Protein AF-A0A2C9UJS4-F1 (afdb_monomer)

Solvent-accessible surface area (backbone atoms only — not comparable to full-atom values): 13044 Å² total; per-residue (Å²): 135,84,90,73,85,79,86,68,94,76,75,78,83,76,88,41,79,37,70,78,72,48,53,74,51,82,62,87,84,81,95,75,93,80,65,87,62,61,69,47,30,81,68,76,80,68,79,57,72,75,83,87,62,72,37,44,24,44,75,46,67,50,53,64,35,46,40,66,68,45,71,42,35,30,39,25,34,10,30,32,45,38,31,41,35,39,39,38,32,53,26,37,40,29,19,33,33,33,19,36,22,30,40,22,20,33,43,35,34,49,24,40,38,36,33,41,56,73,41,58,98,54,74,36,19,49,27,22,30,40,30,67,50,87,92,55,91,46,28,44,23,37,30,50,22,38,39,40,56,69,22,68,54,26,22,65,25,35,58,66,28,56,32,16,34,40,34,41,30,50,22,42,22,34,68,25,36,20,55,40,36,52,49,54,74,93,34,76,80,33,50,84,44,43,44,41,37,39,29,79,44,36,59,76,28,42,54,67,88,51,39,41,88,61,53,38,81,46,51,72,79,74,41,53,61,58,71,45,57,71,59,62,49,31,87,82,70,62,70,79,80,80,91,126

Structure (mmCIF, N/CA/C/O backbone):
data_AF-A0A2C9UJS4-F1
#
_entry.id   AF-A0A2C9UJS4-F1
#
loop_
_atom_site.group_PDB
_atom_site.id
_atom_site.type_symbol
_atom_site.label_atom_id
_atom_site.label_alt_id
_atom_site.label_comp_id
_atom_site.label_asym_id
_atom_site.label_entity_id
_atom_site.label_seq_id
_atom_site.pdbx_PDB_ins_code
_atom_site.Cartn_x
_atom_site.Cartn_y
_atom_site.Cartn_z
_atom_site.occupancy
_atom_site.B_iso_or_equiv
_atom_site.auth_seq_id
_atom_site.auth_comp_id
_atom_site.auth_asym_id
_atom_site.auth_atom_id
_atom_site.pdbx_PDB_model_num
ATOM 1 N N . MET A 1 1 ? 22.324 14.681 3.669 1.00 28.36 1 MET A N 1
ATOM 2 C 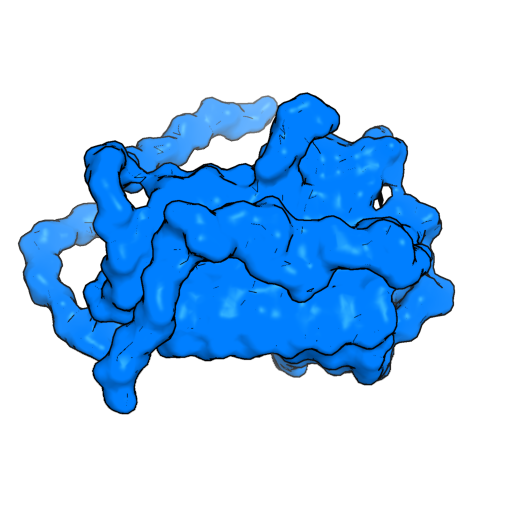CA . MET A 1 1 ? 22.317 14.723 2.194 1.00 28.36 1 MET A CA 1
ATOM 3 C C . MET A 1 1 ? 20.952 15.245 1.771 1.00 28.36 1 MET A C 1
ATOM 5 O O . MET A 1 1 ? 19.959 14.610 2.090 1.00 28.36 1 MET A O 1
ATOM 9 N N . ASP A 1 2 ? 20.948 16.476 1.259 1.00 28.66 2 ASP A N 1
ATOM 10 C CA . ASP A 1 2 ? 19.867 17.348 0.767 1.00 28.66 2 ASP A CA 1
ATOM 11 C C . ASP A 1 2 ? 18.389 16.967 0.964 1.00 28.66 2 ASP A C 1
ATOM 13 O O . ASP A 1 2 ? 17.790 16.225 0.191 1.00 28.66 2 ASP A O 1
ATOM 17 N N . LYS A 1 3 ? 17.766 17.658 1.930 1.00 31.73 3 LYS A N 1
ATOM 18 C CA . LYS A 1 3 ? 16.343 18.011 1.910 1.00 31.73 3 LYS A CA 1
ATOM 19 C C . LYS A 1 3 ? 16.162 19.157 0.906 1.00 31.73 3 LYS A C 1
ATOM 21 O O . LYS A 1 3 ? 16.484 20.295 1.238 1.00 31.73 3 LYS A O 1
ATOM 26 N N . LYS A 1 4 ? 15.658 18.890 -0.300 1.00 30.86 4 LYS A N 1
ATOM 27 C CA . LYS A 1 4 ? 15.158 19.952 -1.189 1.00 30.86 4 LYS A CA 1
ATOM 28 C C . LYS A 1 4 ? 13.637 19.911 -1.235 1.00 30.86 4 LYS A C 1
ATOM 30 O O . LYS A 1 4 ? 13.037 18.867 -1.459 1.00 30.86 4 LYS A O 1
ATOM 35 N N . GLN A 1 5 ? 13.069 21.075 -0.936 1.00 27.92 5 GLN A N 1
ATOM 36 C CA . GLN A 1 5 ? 11.653 21.407 -0.956 1.00 27.92 5 GLN A CA 1
ATOM 37 C C . GLN A 1 5 ? 10.997 20.944 -2.260 1.00 27.92 5 GLN A C 1
ATOM 39 O O . GLN A 1 5 ? 11.342 21.423 -3.339 1.00 27.92 5 GLN A O 1
ATOM 44 N N . LEU A 1 6 ? 10.042 20.025 -2.142 1.00 29.11 6 LEU A N 1
ATOM 45 C CA . LEU A 1 6 ? 9.055 19.767 -3.179 1.00 29.11 6 LEU A CA 1
ATOM 46 C C . LEU A 1 6 ? 8.055 20.927 -3.132 1.00 29.11 6 LEU A C 1
ATOM 48 O O . LEU A 1 6 ? 7.271 21.040 -2.191 1.00 29.11 6 LEU A O 1
ATOM 52 N N . ASN A 1 7 ? 8.132 21.826 -4.112 1.00 23.34 7 ASN A N 1
ATOM 53 C CA . ASN A 1 7 ? 7.130 22.870 -4.287 1.00 23.34 7 ASN A CA 1
ATOM 54 C C . ASN A 1 7 ? 5.864 22.226 -4.846 1.00 23.34 7 ASN A C 1
ATOM 56 O O . ASN A 1 7 ? 5.874 21.580 -5.890 1.00 23.34 7 ASN A O 1
ATOM 60 N N . PHE A 1 8 ? 4.778 22.386 -4.109 1.00 31.48 8 PHE A N 1
ATOM 61 C CA . PHE A 1 8 ? 3.534 21.680 -4.323 1.00 31.48 8 PHE A CA 1
ATOM 62 C C . PHE A 1 8 ? 2.411 22.687 -4.557 1.00 31.48 8 PHE A C 1
ATOM 64 O O . PHE A 1 8 ? 2.215 23.585 -3.739 1.00 31.48 8 PHE A O 1
ATOM 71 N N . ILE A 1 9 ? 1.620 22.500 -5.616 1.00 26.06 9 ILE A N 1
ATOM 72 C CA . ILE A 1 9 ? 0.308 23.149 -5.710 1.00 26.06 9 ILE A CA 1
ATOM 73 C C . ILE A 1 9 ? -0.549 22.566 -4.576 1.00 26.06 9 ILE A C 1
ATOM 75 O O . ILE A 1 9 ? -0.703 21.348 -4.449 1.00 26.06 9 ILE A O 1
ATOM 79 N N . SER A 1 10 ? -1.004 23.444 -3.683 1.00 30.20 10 SER A N 1
ATOM 80 C CA . SER A 1 10 ? -1.753 23.124 -2.468 1.00 30.20 10 SER A CA 1
ATOM 81 C C . SER A 1 10 ? -3.189 23.603 -2.634 1.00 30.20 10 SER A C 1
ATOM 83 O O . SER A 1 10 ? -3.426 24.807 -2.631 1.00 30.20 10 SER A O 1
ATOM 85 N N . PHE A 1 11 ? -4.153 22.685 -2.711 1.00 32.47 11 PHE A N 1
ATOM 86 C CA . PHE A 1 11 ? -5.566 23.038 -2.569 1.00 32.47 11 PHE A CA 1
ATOM 87 C C . PHE A 1 11 ? -5.915 23.107 -1.077 1.00 32.47 11 PHE A C 1
ATOM 89 O O . PHE A 1 11 ? -5.824 22.113 -0.356 1.00 32.47 11 PHE A O 1
ATOM 96 N N . SER A 1 12 ? -6.248 24.310 -0.601 1.00 33.81 12 SER A N 1
ATOM 97 C CA . SER A 1 12 ? -6.701 24.575 0.765 1.00 33.81 12 SER A CA 1
ATOM 98 C C . SER A 1 12 ? -8.213 24.771 0.780 1.00 33.81 12 SER A C 1
ATOM 100 O O . SER A 1 12 ? -8.717 25.675 0.124 1.00 33.81 12 SER A O 1
ATOM 102 N N . GLN A 1 13 ? -8.865 23.977 1.632 1.00 34.44 13 GLN A N 1
ATOM 103 C CA . GLN A 1 13 ? -10.246 24.089 2.109 1.00 34.44 13 GLN A CA 1
ATOM 104 C C . GLN A 1 13 ? -11.374 23.766 1.111 1.00 34.44 13 GLN A C 1
ATOM 106 O O . GLN A 1 13 ? -11.316 24.071 -0.071 1.00 34.44 13 GLN A O 1
ATOM 111 N N . TYR A 1 14 ? -12.426 23.180 1.695 1.00 27.59 14 TYR A N 1
ATOM 112 C CA . TYR A 1 14 ? -13.704 22.716 1.141 1.00 27.59 14 TYR A CA 1
ATOM 113 C C . TYR A 1 14 ? -13.737 21.284 0.599 1.00 27.59 14 TYR A C 1
ATOM 115 O O . TYR A 1 14 ? -12.815 20.808 -0.050 1.00 27.59 14 TYR A O 1
ATOM 123 N N . ILE A 1 15 ? -14.823 20.597 0.971 1.00 37.38 15 ILE A N 1
ATOM 124 C CA . ILE A 1 15 ? -15.193 19.218 0.636 1.00 37.38 15 ILE A CA 1
ATOM 125 C C . ILE A 1 15 ? -14.930 18.976 -0.849 1.00 37.38 15 ILE A C 1
ATOM 127 O O . ILE A 1 15 ? -15.670 19.462 -1.701 1.00 37.38 15 ILE A O 1
ATOM 131 N N . VAL A 1 16 ? -13.870 18.231 -1.156 1.00 34.50 16 VAL A N 1
ATOM 132 C CA . VAL A 1 16 ? -13.595 17.818 -2.526 1.00 34.50 16 VAL A CA 1
ATOM 133 C C . VAL A 1 16 ? -14.230 16.447 -2.708 1.00 34.50 16 VAL A C 1
ATOM 135 O O . VAL A 1 16 ? -13.671 15.426 -2.308 1.00 34.50 16 VAL A O 1
ATOM 138 N N . PHE A 1 17 ? -15.403 16.413 -3.344 1.00 34.25 17 PHE A N 1
ATOM 139 C CA . PHE A 1 17 ? -15.718 15.275 -4.199 1.00 34.25 17 PHE A CA 1
ATOM 140 C C . PHE A 1 17 ? -14.634 15.243 -5.270 1.00 34.25 17 PHE A C 1
ATOM 142 O O . PHE A 1 17 ? -14.755 15.905 -6.297 1.00 34.25 17 PHE A O 1
ATOM 149 N N . VAL A 1 18 ? -13.561 14.493 -5.044 1.00 39.03 18 VAL A N 1
ATOM 150 C CA . VAL A 1 18 ? -12.718 14.089 -6.159 1.00 39.03 18 VAL A CA 1
ATOM 151 C C . VAL A 1 18 ? -13.426 12.908 -6.828 1.00 39.03 18 VAL A C 1
ATOM 153 O O . VAL A 1 18 ? -12.975 11.770 -6.775 1.00 39.03 18 VAL A O 1
ATOM 156 N N . ILE A 1 19 ? -14.542 13.175 -7.517 1.00 39.31 19 ILE A N 1
ATOM 157 C CA . ILE A 1 19 ? -14.712 12.467 -8.786 1.00 39.31 19 ILE A CA 1
ATOM 158 C C . ILE A 1 19 ? -13.523 12.975 -9.596 1.00 39.31 19 ILE A C 1
ATOM 160 O O . ILE A 1 19 ? -13.511 14.148 -9.966 1.00 39.31 19 ILE A O 1
ATOM 164 N N . VAL A 1 20 ? -12.484 12.157 -9.790 1.00 35.16 20 VAL A N 1
ATOM 165 C CA . VAL A 1 20 ? -11.429 12.516 -10.742 1.00 35.16 20 VAL A CA 1
ATOM 166 C C . VAL A 1 20 ? -12.067 12.439 -12.131 1.00 35.16 20 VAL A C 1
ATOM 168 O O . VAL A 1 20 ? -11.977 11.433 -12.823 1.00 35.16 20 VAL A O 1
ATOM 171 N N . LEU A 1 21 ? -12.760 13.499 -12.531 1.00 31.62 21 LEU A N 1
ATOM 172 C CA . LEU A 1 21 ? -12.821 13.903 -13.922 1.00 31.62 21 LEU A CA 1
ATOM 173 C C . LEU A 1 21 ? -11.567 14.751 -14.129 1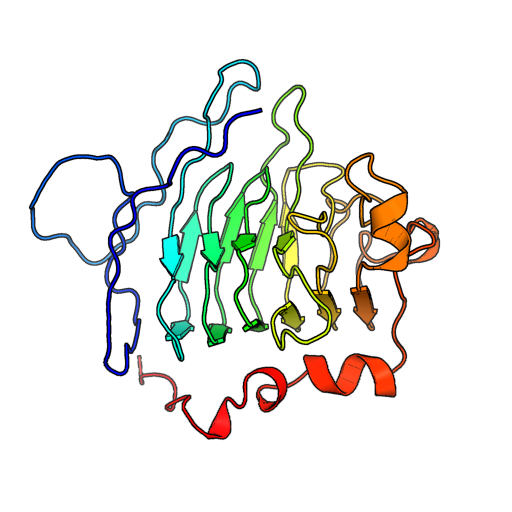.00 31.62 21 LEU A C 1
ATOM 175 O O . LEU A 1 21 ? -11.527 15.907 -13.723 1.00 31.62 21 LEU A O 1
ATOM 179 N N . ALA A 1 22 ? -10.556 14.112 -14.718 1.00 32.91 22 ALA A N 1
ATOM 180 C CA . ALA A 1 22 ? -9.245 14.651 -15.079 1.00 32.91 22 ALA A CA 1
ATOM 181 C C . ALA A 1 22 ? -8.258 14.911 -13.916 1.00 32.91 22 ALA A C 1
ATOM 183 O O . ALA A 1 22 ? -8.476 15.721 -13.022 1.00 32.91 22 ALA A O 1
ATOM 184 N N . ALA A 1 23 ? -7.105 14.246 -13.985 1.00 32.94 23 ALA A N 1
ATOM 185 C CA . ALA A 1 23 ? -5.863 14.660 -13.349 1.00 32.94 23 ALA A CA 1
ATOM 186 C C . ALA A 1 23 ? -4.775 14.546 -14.416 1.00 32.94 23 ALA A C 1
ATOM 188 O O . ALA A 1 23 ? -4.517 13.470 -14.947 1.00 32.94 23 ALA A O 1
ATOM 189 N N . THR A 1 24 ? -4.185 15.676 -14.772 1.00 31.59 24 THR A N 1
ATOM 190 C CA . THR A 1 24 ? -3.087 15.753 -15.733 1.00 31.59 24 THR A CA 1
ATOM 191 C C . THR A 1 24 ? -1.789 15.431 -15.018 1.00 31.59 24 THR A C 1
ATOM 193 O O . THR A 1 24 ? -1.578 15.865 -13.882 1.00 31.59 24 THR A O 1
ATOM 196 N N . ALA A 1 25 ? -0.902 14.701 -15.690 1.00 33.72 25 ALA A N 1
ATOM 197 C CA . ALA A 1 25 ? 0.482 14.569 -15.270 1.00 33.72 25 ALA A CA 1
ATOM 198 C C . ALA A 1 25 ? 1.074 15.968 -15.043 1.00 33.72 25 ALA A C 1
ATOM 200 O O . ALA A 1 25 ? 1.143 16.779 -15.965 1.00 33.72 25 ALA A O 1
ATOM 201 N N . ALA A 1 26 ? 1.503 16.258 -13.815 1.00 31.92 26 ALA A N 1
ATOM 202 C CA . ALA A 1 26 ? 2.262 17.466 -13.535 1.00 31.92 26 ALA A CA 1
ATOM 203 C C . ALA A 1 26 ? 3.666 17.306 -14.138 1.00 31.92 26 ALA A C 1
ATOM 205 O O . ALA A 1 26 ? 4.595 16.841 -13.478 1.00 31.92 26 ALA A O 1
ATOM 206 N N . ARG A 1 27 ? 3.829 17.681 -15.409 1.00 30.98 27 ARG A N 1
ATOM 207 C CA . ARG A 1 27 ? 5.066 18.331 -15.842 1.00 30.98 27 ARG A CA 1
ATOM 208 C C . ARG A 1 27 ? 4.879 19.821 -15.601 1.00 30.98 27 ARG A C 1
ATOM 210 O O . ARG A 1 27 ? 3.780 20.340 -15.769 1.00 30.98 27 ARG A O 1
ATOM 217 N N . SER A 1 28 ? 5.932 20.463 -15.110 1.00 31.48 28 SER A N 1
ATOM 218 C CA . SER A 1 28 ? 5.974 21.912 -14.996 1.00 31.48 28 SER A CA 1
ATOM 219 C C . SER A 1 28 ? 5.556 22.520 -16.335 1.00 31.48 28 SER A C 1
ATOM 221 O O . SER A 1 28 ? 6.027 22.057 -17.374 1.00 31.48 28 SER A O 1
ATOM 223 N N . ASP A 1 29 ? 4.717 23.552 -16.260 1.00 33.75 29 ASP A N 1
ATOM 224 C CA . ASP A 1 29 ? 4.378 24.473 -17.347 1.00 33.75 29 ASP A CA 1
ATOM 225 C C . ASP A 1 29 ? 3.230 23.974 -18.257 1.00 33.75 29 ASP A C 1
ATOM 227 O O . ASP A 1 29 ? 3.461 23.174 -19.157 1.00 33.75 29 ASP A O 1
ATOM 231 N N . ASP A 1 30 ? 1.984 24.411 -17.994 1.00 30.00 30 ASP A N 1
ATOM 232 C CA . ASP A 1 30 ? 1.091 25.131 -18.941 1.00 30.00 30 ASP A CA 1
ATOM 233 C C . ASP A 1 30 ? -0.389 25.162 -18.459 1.00 30.00 30 ASP A C 1
ATOM 235 O O . ASP A 1 30 ? -0.910 24.189 -17.910 1.00 30.00 30 ASP A O 1
ATOM 239 N N . GLU A 1 31 ? -1.072 26.296 -18.662 1.00 35.31 31 GLU A N 1
ATOM 240 C CA . GLU A 1 31 ? -2.486 26.547 -18.336 1.00 35.31 31 GLU A CA 1
ATOM 241 C C . GLU A 1 31 ? -3.383 26.241 -19.552 1.00 35.31 31 GLU A C 1
ATOM 243 O O . GLU A 1 31 ? -3.587 27.092 -20.414 1.00 35.31 31 GLU A O 1
ATOM 248 N N . THR A 1 32 ? -3.982 25.047 -19.633 1.00 27.72 32 THR A N 1
ATOM 249 C CA . THR A 1 32 ? -5.040 24.747 -20.625 1.00 27.72 32 THR A CA 1
ATOM 250 C C . THR A 1 32 ? -6.151 23.851 -20.042 1.00 27.72 32 THR A C 1
ATOM 252 O O . THR A 1 32 ? -5.888 23.116 -19.091 1.00 27.72 32 THR A O 1
ATOM 255 N N . PRO A 1 33 ? -7.410 23.907 -20.542 1.00 26.56 33 PRO A N 1
ATOM 256 C CA . PRO A 1 33 ? -8.532 23.092 -20.048 1.00 26.56 33 PRO A CA 1
ATOM 257 C C . PRO A 1 33 ? -8.546 21.677 -20.669 1.00 26.56 33 PRO A C 1
ATOM 259 O O . PRO A 1 33 ? -8.267 21.533 -21.857 1.00 26.56 33 PRO A O 1
ATOM 262 N N . ILE A 1 34 ? -8.881 20.630 -19.888 1.00 35.50 34 ILE A N 1
ATOM 263 C CA . ILE A 1 34 ? -8.486 19.225 -20.177 1.00 35.50 34 ILE A CA 1
ATOM 264 C C . ILE A 1 34 ? -9.687 18.239 -20.146 1.00 35.50 34 ILE A C 1
ATOM 266 O O . ILE A 1 34 ? -10.590 18.431 -19.328 1.00 35.50 34 ILE A O 1
ATOM 270 N N . PRO A 1 35 ? -9.740 17.200 -21.021 1.00 28.22 35 PRO A N 1
ATOM 271 C CA . PRO A 1 35 ? -10.908 16.337 -21.263 1.00 28.22 35 PRO A CA 1
ATOM 272 C C . PRO A 1 35 ? -11.007 15.084 -20.356 1.00 28.22 35 PRO A C 1
ATOM 274 O O . PRO A 1 35 ? -10.149 14.807 -19.526 1.00 28.22 35 PRO A O 1
ATOM 277 N N . ALA A 1 36 ? -12.093 14.316 -20.529 1.00 32.69 36 ALA A N 1
ATOM 278 C CA . ALA A 1 36 ? -12.646 13.301 -19.617 1.00 32.69 36 ALA A CA 1
ATOM 279 C C . ALA A 1 36 ? -11.958 11.906 -19.562 1.00 32.69 36 ALA A C 1
ATOM 281 O O . ALA A 1 36 ? -12.618 10.919 -19.231 1.00 32.69 36 ALA A O 1
ATOM 282 N N . SER A 1 37 ? -10.654 11.791 -19.833 1.00 34.16 37 SER A N 1
ATOM 283 C CA . SER A 1 37 ? -9.887 10.540 -19.669 1.00 34.16 3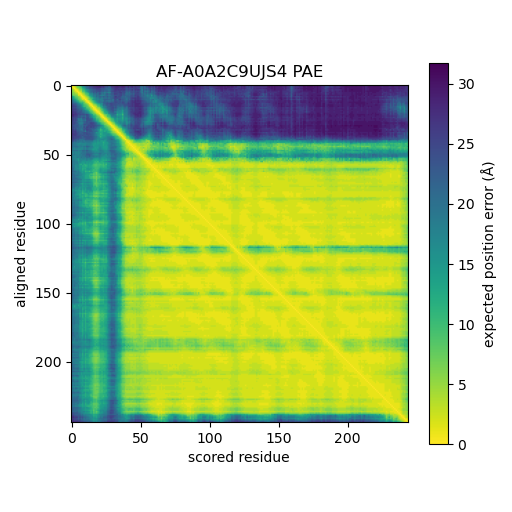7 SER A CA 1
ATOM 284 C C . SER A 1 37 ? -8.500 10.803 -19.075 1.00 34.16 37 SER A C 1
ATOM 286 O O . SER A 1 37 ? -7.778 11.672 -19.553 1.00 34.16 37 SER A O 1
ATOM 288 N N . LEU A 1 38 ? -8.122 10.052 -18.028 1.00 46.88 38 LEU A N 1
ATOM 289 C CA . LEU A 1 38 ? -6.748 10.037 -17.515 1.00 46.88 38 LEU A CA 1
ATOM 290 C C . LEU A 1 38 ? -5.898 9.158 -18.435 1.00 46.88 38 LEU A C 1
ATOM 292 O O . LEU A 1 38 ? -5.809 7.943 -18.247 1.00 46.88 38 LEU A O 1
ATOM 296 N N . ASP A 1 39 ? -5.273 9.764 -19.432 1.00 43.19 39 ASP A N 1
ATOM 297 C CA . ASP A 1 39 ? -4.089 9.160 -20.028 1.00 43.19 39 ASP A CA 1
ATOM 298 C C . ASP A 1 39 ? -3.008 9.253 -18.945 1.00 43.19 39 ASP A C 1
ATOM 300 O O . ASP A 1 39 ? -2.657 10.355 -18.530 1.00 43.19 39 ASP A O 1
ATOM 304 N N . GLY A 1 40 ? -2.595 8.113 -18.380 1.00 50.78 40 GLY A N 1
ATOM 305 C CA . GLY A 1 40 ? -1.667 8.034 -17.244 1.00 50.78 40 GLY A CA 1
ATOM 306 C C . GLY A 1 40 ? -0.386 8.856 -17.410 1.00 50.78 40 GLY A C 1
ATOM 307 O O . GLY A 1 40 ? -0.132 9.446 -18.457 1.00 50.78 40 GLY A O 1
ATOM 308 N N . ASN A 1 41 ? 0.475 8.885 -16.390 1.00 61.59 41 ASN A N 1
ATOM 309 C CA . ASN A 1 41 ? 1.725 9.626 -16.531 1.00 61.59 41 ASN A CA 1
ATOM 310 C C . ASN A 1 41 ? 2.541 9.068 -17.717 1.00 61.59 41 ASN A C 1
ATOM 312 O O . ASN A 1 41 ? 2.968 7.916 -17.703 1.00 61.59 41 ASN A O 1
ATOM 316 N N . THR A 1 42 ? 2.753 9.897 -18.745 1.00 67.19 42 THR A N 1
ATOM 317 C CA . THR A 1 42 ? 3.437 9.523 -19.992 1.00 67.19 42 THR A CA 1
ATOM 318 C C . THR A 1 42 ? 4.960 9.636 -19.898 1.00 67.19 42 THR A C 1
ATOM 320 O O . THR A 1 42 ? 5.647 9.609 -20.923 1.00 67.19 42 THR A O 1
ATOM 323 N N . ALA A 1 43 ? 5.511 9.824 -18.695 1.00 71.31 43 ALA A N 1
ATOM 324 C CA . ALA A 1 43 ? 6.946 9.779 -18.476 1.00 71.31 43 ALA A CA 1
ATOM 325 C C . ALA A 1 43 ? 7.510 8.445 -18.991 1.00 71.31 43 ALA A C 1
ATOM 327 O O . ALA A 1 43 ? 6.880 7.393 -18.835 1.00 71.31 43 ALA A O 1
ATOM 328 N N . PRO A 1 44 ? 8.696 8.469 -19.623 1.00 74.31 44 PRO A N 1
ATOM 329 C CA . PRO A 1 44 ? 9.305 7.250 -20.115 1.00 74.31 44 PRO A CA 1
ATOM 330 C C . PRO A 1 44 ? 9.565 6.289 -18.956 1.00 74.31 44 PRO A C 1
ATOM 332 O O . PRO A 1 44 ? 9.889 6.702 -17.840 1.00 74.31 44 PRO A O 1
ATOM 335 N N . ARG A 1 45 ? 9.462 4.991 -19.252 1.00 80.25 45 ARG A N 1
ATOM 336 C CA . ARG A 1 45 ? 9.813 3.931 -18.308 1.00 80.25 45 ARG A CA 1
ATOM 337 C C . ARG A 1 45 ? 11.224 4.172 -17.743 1.00 80.25 45 ARG A C 1
ATOM 339 O O . ARG A 1 45 ? 12.134 4.423 -18.537 1.00 80.25 45 ARG A O 1
ATOM 346 N N . PRO A 1 46 ? 11.424 4.045 -16.418 1.00 78.75 46 PRO A N 1
ATOM 347 C CA . PRO A 1 46 ? 12.743 4.151 -15.809 1.00 78.75 46 PRO A CA 1
ATOM 348 C C . PRO A 1 46 ? 13.759 3.198 -16.456 1.00 78.75 46 PRO A C 1
ATOM 350 O O . PRO A 1 46 ? 13.472 2.020 -16.675 1.00 78.75 46 PRO A O 1
ATOM 353 N N . ASP A 1 47 ? 14.950 3.716 -16.752 1.00 78.00 47 ASP A N 1
ATOM 354 C CA . ASP A 1 47 ? 16.086 2.968 -17.316 1.00 78.00 47 ASP A CA 1
ATOM 355 C C . ASP A 1 47 ? 16.950 2.271 -16.243 1.00 78.00 47 ASP A C 1
ATOM 357 O O . ASP A 1 47 ? 17.814 1.462 -16.579 1.00 78.00 47 ASP A O 1
ATOM 361 N N . GLY A 1 48 ? 16.728 2.572 -14.957 1.00 74.19 48 GLY A N 1
ATOM 362 C CA . GLY A 1 48 ? 17.506 2.026 -13.842 1.00 74.19 48 GLY A CA 1
ATOM 363 C C . GLY A 1 48 ? 18.887 2.664 -13.636 1.00 74.19 48 GLY A C 1
ATOM 364 O O . GLY A 1 48 ? 19.640 2.209 -12.774 1.00 74.19 48 GLY A O 1
ATOM 365 N N . VAL A 1 49 ? 19.235 3.701 -14.405 1.00 73.69 49 VAL A N 1
ATOM 366 C CA . VAL A 1 49 ? 20.559 4.352 -14.416 1.00 73.69 49 VAL A CA 1
ATOM 367 C C . VAL A 1 49 ? 20.452 5.852 -14.142 1.00 73.69 49 VAL A C 1
ATOM 369 O O . VAL A 1 49 ? 21.231 6.408 -13.362 1.00 73.69 49 VAL A O 1
ATOM 372 N N . SER A 1 50 ? 19.497 6.520 -14.782 1.00 68.75 50 SER A N 1
ATOM 373 C CA . SER A 1 50 ? 19.304 7.960 -14.682 1.00 68.75 50 SER A CA 1
ATOM 374 C C . SER A 1 50 ? 18.814 8.369 -13.290 1.00 68.75 50 SER A C 1
ATOM 376 O O . SER A 1 50 ? 18.016 7.684 -12.652 1.00 68.75 50 SER A O 1
ATOM 378 N N . LYS A 1 51 ? 19.284 9.523 -12.803 1.00 66.81 51 LYS A N 1
ATOM 379 C CA . LYS A 1 51 ? 18.776 10.122 -11.558 1.00 66.81 51 LYS A CA 1
ATOM 380 C C . LYS A 1 51 ? 17.406 10.766 -11.814 1.00 66.81 51 LYS A C 1
ATOM 382 O O . LYS A 1 51 ? 17.181 11.270 -12.907 1.00 66.81 51 LYS A O 1
ATOM 387 N N . LEU A 1 52 ? 16.562 10.828 -10.779 1.00 65.88 52 LEU A N 1
ATOM 388 C CA . LEU A 1 52 ? 15.258 11.518 -10.775 1.00 65.88 52 LEU A CA 1
ATOM 389 C C . LEU A 1 52 ? 14.239 10.955 -11.786 1.00 65.88 52 LEU A C 1
ATOM 391 O O . LEU A 1 52 ? 13.871 11.623 -12.748 1.00 65.88 52 LEU A O 1
ATOM 395 N N . GLN A 1 53 ? 13.784 9.719 -11.561 1.00 71.56 53 GLN A N 1
ATOM 396 C CA . GLN A 1 53 ? 12.801 9.034 -12.419 1.00 71.56 53 GLN A CA 1
ATOM 397 C C . GLN A 1 53 ? 11.389 8.986 -11.806 1.00 71.56 53 GLN A C 1
ATOM 399 O O . GLN A 1 53 ? 10.527 8.270 -12.311 1.00 71.56 53 GLN A O 1
ATOM 404 N N . GLN A 1 54 ? 11.150 9.746 -10.729 1.00 75.69 54 GLN A N 1
ATOM 405 C CA . GLN A 1 54 ? 9.833 9.905 -10.114 1.00 75.69 54 GLN A CA 1
ATOM 406 C C . GLN A 1 54 ? 8.848 10.560 -11.082 1.00 75.69 54 GLN A C 1
ATOM 408 O O . GLN A 1 54 ? 9.154 11.594 -11.683 1.00 75.69 54 GLN A O 1
ATOM 413 N N . ALA A 1 55 ? 7.652 9.989 -11.192 1.00 80.31 55 ALA A N 1
ATOM 414 C CA . ALA A 1 55 ? 6.641 10.452 -12.128 1.00 80.31 55 ALA A CA 1
ATOM 415 C C . ALA A 1 55 ? 5.230 10.178 -11.584 1.00 80.31 55 ALA A C 1
ATOM 417 O O . ALA A 1 55 ? 4.635 9.130 -11.829 1.00 80.31 55 ALA A O 1
ATOM 418 N N . LEU A 1 56 ? 4.680 11.160 -10.862 1.00 83.00 56 LEU A N 1
ATOM 419 C CA . LEU A 1 56 ? 3.361 11.050 -10.238 1.00 83.00 56 LEU A CA 1
ATOM 420 C C . LEU A 1 56 ? 2.248 11.045 -11.289 1.00 83.00 56 LEU A C 1
ATOM 422 O O . LEU A 1 56 ? 2.201 11.920 -12.153 1.00 83.00 56 LEU A O 1
ATOM 426 N N . ALA A 1 57 ? 1.317 10.104 -11.176 1.00 80.44 57 ALA A N 1
ATOM 427 C CA . ALA A 1 57 ? 0.034 10.141 -11.872 1.00 80.44 57 ALA A CA 1
ATOM 428 C C . ALA A 1 57 ? -1.005 10.947 -11.080 1.00 80.44 57 ALA A C 1
ATOM 430 O O . ALA A 1 57 ? -1.828 11.644 -11.666 1.00 80.44 57 ALA A O 1
ATOM 431 N N . LEU A 1 58 ? -0.960 10.874 -9.745 1.00 85.56 58 LEU A N 1
ATOM 432 C CA . LEU A 1 58 ? -1.883 11.591 -8.869 1.00 85.56 58 LEU A CA 1
ATOM 433 C C . LEU A 1 58 ? -1.206 11.989 -7.555 1.00 85.56 58 LEU A C 1
ATOM 435 O O . LEU A 1 58 ? -0.442 11.218 -6.977 1.00 85.56 58 LEU A O 1
ATOM 439 N N . ARG A 1 59 ? -1.539 13.182 -7.051 1.00 89.38 59 ARG A N 1
ATOM 440 C CA . ARG A 1 59 ? -1.229 13.606 -5.683 1.00 89.38 59 ARG A CA 1
ATOM 441 C C . ARG A 1 59 ? -2.476 14.113 -4.977 1.00 89.38 59 ARG A C 1
ATOM 443 O O . ARG A 1 59 ? -3.142 15.007 -5.492 1.00 89.38 59 ARG A O 1
ATOM 450 N N . ILE A 1 60 ? -2.733 13.617 -3.770 1.00 86.25 60 ILE A N 1
ATOM 451 C CA . ILE A 1 60 ? -3.821 14.095 -2.911 1.00 86.25 60 ILE A CA 1
ATOM 452 C C . ILE A 1 60 ? -3.242 14.575 -1.580 1.00 86.25 60 ILE A C 1
ATOM 454 O O . ILE A 1 60 ? -2.689 13.792 -0.815 1.00 86.25 60 ILE A O 1
ATOM 458 N N . GLY A 1 61 ? -3.370 15.877 -1.308 1.00 85.50 61 GLY A N 1
ATOM 459 C CA . GLY A 1 61 ? -2.932 16.503 -0.049 1.00 85.50 61 GLY A CA 1
ATOM 460 C C . GLY A 1 61 ? -4.034 17.248 0.715 1.00 85.50 61 GLY A C 1
ATOM 461 O O . GLY A 1 61 ? -3.726 17.950 1.686 1.00 85.50 61 GLY A O 1
ATOM 462 N N . GLY A 1 62 ? -5.282 17.156 0.232 1.00 80.12 62 GLY A N 1
ATOM 463 C CA . GLY A 1 62 ? -6.494 17.604 0.929 1.00 80.12 62 GLY A CA 1
ATOM 464 C C . GLY A 1 62 ? -6.912 16.601 2.008 1.00 80.12 62 GLY A C 1
ATOM 465 O O . GLY A 1 62 ? -6.168 15.692 2.317 1.00 80.12 62 GLY A O 1
ATOM 466 N N . THR A 1 63 ? -8.086 16.738 2.619 1.00 89.31 63 THR A N 1
ATOM 467 C CA . THR A 1 63 ? -8.595 15.723 3.561 1.00 89.31 63 THR A CA 1
ATOM 468 C C . THR A 1 63 ? -10.039 15.390 3.232 1.00 89.31 63 THR A C 1
ATOM 470 O O . THR A 1 63 ? -10.729 16.222 2.645 1.00 89.31 63 THR A O 1
ATOM 473 N N . MET A 1 64 ? -10.493 14.199 3.625 1.00 91.19 64 MET A N 1
ATOM 474 C CA . MET A 1 64 ? -11.831 13.685 3.325 1.00 91.19 64 MET A CA 1
ATOM 475 C C . MET A 1 64 ? -12.078 13.584 1.812 1.00 91.19 64 MET A C 1
ATOM 477 O O . MET A 1 64 ? -13.140 13.954 1.317 1.00 91.19 64 MET A O 1
ATOM 481 N N . ALA A 1 65 ? -11.077 13.089 1.078 1.00 88.50 65 ALA A N 1
ATOM 482 C CA . ALA A 1 65 ? -11.186 12.826 -0.355 1.00 88.50 65 ALA A CA 1
ATOM 483 C C . ALA A 1 65 ? -11.545 11.357 -0.601 1.00 88.50 65 ALA A C 1
ATOM 485 O O . ALA A 1 65 ? -10.941 10.455 -0.018 1.00 88.50 65 ALA A O 1
ATOM 486 N N . ALA A 1 66 ? -12.514 11.119 -1.481 1.00 90.31 66 ALA A N 1
ATOM 487 C CA . ALA A 1 66 ? -12.907 9.782 -1.903 1.00 90.31 66 ALA A CA 1
ATOM 488 C C . ALA A 1 66 ? -12.698 9.624 -3.412 1.00 90.31 66 ALA A C 1
ATOM 490 O O . ALA A 1 66 ? -13.153 10.469 -4.176 1.00 90.31 66 ALA A O 1
ATOM 491 N N . VAL A 1 67 ? -12.034 8.544 -3.816 1.00 89.12 67 VAL A N 1
ATOM 492 C CA . VAL A 1 67 ? -11.660 8.212 -5.191 1.00 89.12 67 VAL A CA 1
ATOM 493 C C . VAL A 1 67 ? -12.323 6.887 -5.555 1.00 89.12 67 VAL A C 1
ATOM 495 O O . VAL A 1 67 ? -12.105 5.878 -4.885 1.00 89.12 67 VAL A O 1
ATOM 498 N N . TYR A 1 68 ? -13.137 6.890 -6.609 1.00 88.12 68 TYR A N 1
ATOM 499 C CA . TYR A 1 68 ? -13.908 5.725 -7.045 1.00 88.12 68 TYR A CA 1
ATOM 500 C C . TYR A 1 68 ? -13.630 5.414 -8.509 1.00 88.12 68 TYR A C 1
ATOM 502 O O . TYR A 1 68 ? -13.737 6.313 -9.339 1.00 88.12 68 TYR A O 1
ATOM 510 N N . ASN A 1 69 ? -13.355 4.148 -8.834 1.00 87.56 69 ASN A N 1
ATOM 511 C CA . ASN A 1 69 ? -13.264 3.676 -10.220 1.00 87.56 69 ASN A CA 1
ATOM 512 C C . ASN A 1 69 ? -12.245 4.450 -11.085 1.00 87.56 69 ASN A C 1
ATOM 514 O O . ASN A 1 69 ? -12.492 4.752 -12.253 1.00 87.56 69 ASN A O 1
ATOM 518 N N . VAL A 1 70 ? -11.099 4.806 -10.496 1.00 85.94 70 VAL A N 1
ATOM 519 C CA . VAL A 1 70 ? -10.023 5.546 -11.173 1.00 85.94 70 VAL A CA 1
ATOM 520 C C . VAL A 1 70 ? -8.848 4.622 -11.467 1.00 85.94 70 VAL A C 1
ATOM 522 O O . VAL A 1 70 ? -8.443 3.826 -10.617 1.00 85.94 70 VAL A O 1
ATOM 525 N N . LYS A 1 71 ? -8.264 4.772 -12.661 1.00 90.00 71 LYS A N 1
ATOM 526 C CA . LYS A 1 71 ? -6.981 4.164 -13.026 1.00 90.00 71 LYS A CA 1
ATOM 527 C C . LYS A 1 71 ? -5.847 5.162 -12.804 1.00 90.00 71 LYS A C 1
ATOM 529 O O . LYS A 1 71 ? -5.856 6.245 -13.379 1.00 90.00 71 LYS A O 1
ATOM 534 N N . MET A 1 72 ? -4.870 4.787 -11.991 1.00 91.56 72 MET A N 1
ATOM 535 C CA . MET A 1 72 ? -3.650 5.544 -11.716 1.00 91.56 72 MET A CA 1
ATOM 536 C C . MET A 1 72 ? -2.473 4.767 -12.299 1.00 91.56 72 MET A C 1
ATOM 538 O O . MET A 1 72 ? -2.085 3.722 -11.780 1.00 91.56 72 MET A O 1
ATOM 542 N N . ILE A 1 73 ? -1.950 5.260 -13.420 1.00 88.50 73 ILE A N 1
ATOM 543 C CA . ILE A 1 73 ? -0.953 4.562 -14.234 1.00 88.50 73 ILE A CA 1
ATOM 544 C C . ILE A 1 73 ? 0.366 5.331 -14.196 1.00 88.50 73 ILE A C 1
ATOM 546 O O . ILE A 1 73 ? 0.401 6.517 -14.533 1.00 88.50 73 ILE A O 1
ATOM 550 N N . GLY A 1 74 ? 1.439 4.649 -13.798 1.00 87.44 74 GLY A N 1
ATOM 551 C CA . GLY A 1 74 ? 2.785 5.205 -13.719 1.00 87.44 74 GLY A CA 1
ATOM 552 C C . GLY A 1 74 ? 3.843 4.130 -13.468 1.00 87.44 74 GLY A C 1
ATOM 553 O O . GLY A 1 74 ? 3.582 2.937 -13.604 1.00 87.44 74 GLY A O 1
ATOM 554 N N . PHE A 1 75 ? 5.053 4.563 -13.111 1.00 89.56 75 PHE A N 1
ATOM 555 C CA . PHE A 1 75 ? 6.167 3.681 -12.748 1.00 89.56 75 PHE A CA 1
ATOM 556 C C . PHE A 1 75 ? 6.596 3.949 -11.305 1.00 89.56 75 PHE A C 1
ATOM 558 O O . PHE A 1 75 ? 6.028 3.381 -10.375 1.00 89.56 75 PHE A O 1
ATOM 565 N N . GLN A 1 76 ? 7.592 4.814 -11.115 1.00 90.56 76 GLN A N 1
ATOM 566 C CA . GLN A 1 76 ? 8.035 5.239 -9.799 1.00 90.56 76 GLN A CA 1
ATOM 567 C C . GLN A 1 76 ? 7.160 6.392 -9.293 1.00 90.56 76 GLN A C 1
ATOM 569 O O . GLN A 1 76 ? 6.928 7.353 -10.030 1.00 90.56 76 GLN A O 1
ATOM 574 N N . ASP A 1 77 ? 6.743 6.314 -8.028 1.00 91.25 77 ASP A N 1
ATOM 575 C CA . ASP A 1 77 ? 5.973 7.347 -7.325 1.00 91.25 77 ASP A CA 1
ATOM 576 C C . ASP A 1 77 ? 4.591 7.626 -7.967 1.00 91.25 77 ASP A C 1
ATOM 578 O O . ASP A 1 77 ? 4.136 8.767 -7.992 1.00 91.25 77 ASP A O 1
ATOM 582 N N . THR A 1 78 ? 3.898 6.600 -8.492 1.00 92.12 78 THR A N 1
ATOM 583 C CA . THR A 1 78 ? 2.611 6.743 -9.213 1.00 92.12 78 THR A CA 1
ATOM 584 C C . THR A 1 78 ? 1.536 7.515 -8.427 1.00 92.12 78 THR A C 1
ATOM 586 O O . THR A 1 78 ? 0.951 8.463 -8.957 1.00 92.12 78 THR A O 1
ATOM 589 N N . LEU A 1 79 ? 1.251 7.133 -7.180 1.00 96.12 79 LEU A N 1
ATOM 590 C CA . LEU A 1 79 ? 0.267 7.776 -6.308 1.00 96.12 79 LEU A CA 1
ATOM 591 C C . LEU A 1 79 ? 0.956 8.377 -5.082 1.00 96.12 79 LEU A C 1
ATOM 593 O O . LEU A 1 79 ? 1.412 7.657 -4.195 1.00 96.12 79 LEU A O 1
ATOM 597 N N . CYS A 1 80 ? 0.941 9.707 -4.999 1.00 96.44 80 CYS A N 1
ATOM 598 C CA . CYS A 1 80 ? 1.308 10.448 -3.800 1.00 96.44 80 CYS A CA 1
ATOM 599 C C . CYS A 1 80 ? 0.066 10.684 -2.925 1.00 96.44 80 CYS A C 1
ATOM 601 O O . CYS A 1 80 ? -0.625 11.704 -3.030 1.00 96.44 80 CYS A O 1
ATOM 603 N N . ASP A 1 81 ? -0.215 9.723 -2.054 1.00 96.75 81 ASP A N 1
ATOM 604 C CA . ASP A 1 81 ? -1.233 9.779 -1.008 1.00 96.75 81 ASP A CA 1
ATOM 605 C C . ASP A 1 81 ? -0.707 10.576 0.206 1.00 96.75 81 ASP A C 1
ATOM 607 O O . ASP A 1 81 ? -0.463 10.043 1.296 1.00 96.75 81 ASP A O 1
ATOM 611 N N . ASP A 1 82 ? -0.433 11.860 -0.052 1.00 90.88 82 ASP A N 1
ATOM 612 C CA . ASP A 1 82 ? 0.471 12.739 0.699 1.00 90.88 82 ASP A CA 1
ATOM 613 C C . ASP A 1 82 ? 0.051 12.952 2.156 1.00 90.88 82 ASP A C 1
ATOM 615 O O . ASP A 1 82 ? 0.741 12.527 3.077 1.00 90.88 82 ASP A O 1
ATOM 619 N N . ARG A 1 83 ? -1.081 13.611 2.398 1.00 89.56 83 ARG A N 1
ATOM 620 C CA . ARG A 1 83 ? -1.564 13.925 3.750 1.00 89.56 83 ARG A CA 1
ATOM 621 C C . ARG A 1 83 ? -3.073 14.067 3.734 1.00 89.56 83 ARG A C 1
ATOM 623 O O . ARG A 1 83 ? -3.607 14.530 2.738 1.00 89.56 83 ARG A O 1
ATOM 630 N N . GLY A 1 84 ? -3.719 13.752 4.854 1.00 92.88 84 GLY A N 1
ATOM 631 C CA . GLY A 1 84 ? -5.174 13.814 4.995 1.00 92.88 84 GLY A CA 1
ATOM 632 C C . GLY A 1 84 ? -5.798 12.446 5.232 1.00 92.88 84 GLY A C 1
ATOM 633 O O . GLY A 1 84 ? -5.094 11.472 5.488 1.00 92.88 84 GLY A O 1
ATOM 634 N N . VAL A 1 85 ? -7.128 12.397 5.206 1.00 95.81 85 VAL A N 1
ATOM 635 C CA . VAL A 1 85 ? -7.914 11.165 5.344 1.00 95.81 85 VAL A CA 1
ATOM 636 C C . VAL A 1 85 ? -8.551 10.835 4.002 1.00 95.81 85 VAL A C 1
ATOM 638 O O . VAL A 1 85 ? -9.324 11.652 3.499 1.00 95.81 85 VAL A O 1
ATOM 641 N N . HIS A 1 86 ? -8.255 9.668 3.432 1.00 96.44 86 HIS A N 1
ATOM 642 C CA . HIS A 1 86 ? -8.677 9.328 2.073 1.00 96.44 86 HIS A CA 1
ATOM 643 C C . HIS A 1 86 ? -9.355 7.961 1.973 1.00 96.44 86 HIS A C 1
ATOM 645 O O . HIS A 1 86 ? -9.133 7.051 2.776 1.00 96.44 86 HIS A O 1
ATOM 651 N N . PHE A 1 87 ? -10.197 7.821 0.956 1.00 96.31 87 PHE A N 1
ATOM 652 C CA . PHE A 1 87 ? -10.851 6.570 0.604 1.00 96.31 87 PHE A CA 1
ATOM 653 C C . PHE A 1 87 ? -10.639 6.275 -0.875 1.00 96.31 87 PHE A C 1
ATOM 655 O O . PHE A 1 87 ? -10.983 7.102 -1.710 1.00 96.31 87 PHE A O 1
ATOM 662 N N . TYR A 1 88 ? -10.118 5.097 -1.200 1.00 96.31 88 TYR A N 1
ATOM 663 C CA . TYR A 1 88 ? -9.971 4.623 -2.573 1.00 96.31 88 TYR A CA 1
ATOM 664 C C . TYR A 1 88 ? -10.809 3.357 -2.726 1.00 96.31 88 TYR A C 1
ATOM 666 O O . TYR A 1 88 ? -10.606 2.410 -1.966 1.00 96.31 88 TYR A O 1
ATOM 674 N N . LYS A 1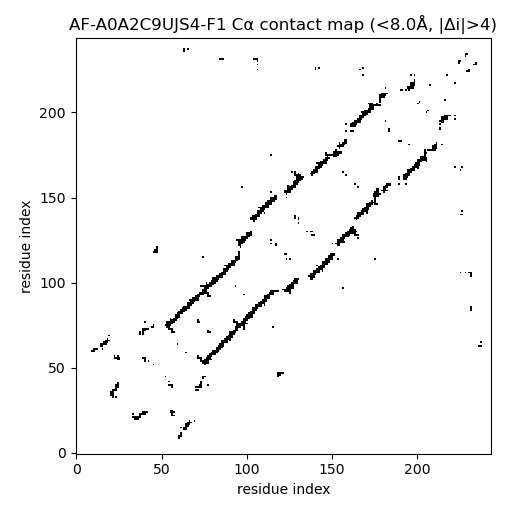 89 ? -11.747 3.323 -3.675 1.00 95.50 89 LYS A N 1
ATOM 675 C CA . LYS A 1 89 ? -12.609 2.158 -3.910 1.00 95.50 89 LYS A CA 1
ATOM 676 C C . LYS A 1 89 ? -12.687 1.798 -5.389 1.00 95.50 89 LYS A C 1
ATOM 678 O O . LYS A 1 89 ? -12.819 2.683 -6.232 1.00 95.50 89 LYS A O 1
ATOM 683 N N . ASP A 1 90 ? -12.632 0.503 -5.695 1.00 94.12 90 ASP A N 1
ATOM 684 C CA . ASP A 1 90 ? -12.739 -0.040 -7.060 1.00 94.12 90 ASP A CA 1
ATOM 685 C C . ASP A 1 90 ? -11.717 0.585 -8.026 1.00 94.12 90 ASP A C 1
ATOM 687 O O . ASP A 1 90 ? -11.994 0.801 -9.201 1.00 94.12 90 ASP A O 1
ATOM 691 N N . CYS A 1 91 ? -10.550 0.976 -7.517 1.00 95.44 91 CYS A N 1
ATOM 692 C CA . CYS A 1 91 ? -9.525 1.635 -8.317 1.00 95.44 91 CYS A CA 1
ATOM 693 C C . CYS A 1 91 ? -8.567 0.616 -8.941 1.00 95.44 91 CYS A C 1
ATOM 695 O O . CYS A 1 91 ? -8.503 -0.541 -8.530 1.00 95.44 91 CYS A O 1
ATOM 697 N N . TYR A 1 92 ? -7.761 1.085 -9.885 1.00 96.81 92 TYR A N 1
ATOM 698 C CA . TYR A 1 92 ? -6.612 0.364 -10.420 1.00 96.81 92 TYR A CA 1
ATOM 699 C C . TYR A 1 92 ? -5.369 1.236 -10.255 1.00 96.81 92 TYR A C 1
ATOM 701 O O . TYR A 1 92 ? -5.391 2.406 -10.640 1.00 96.81 92 TYR A O 1
ATOM 709 N N . ILE A 1 93 ? -4.296 0.693 -9.687 1.00 98.00 93 ILE A N 1
ATOM 710 C CA . ILE A 1 93 ? -3.029 1.402 -9.482 1.00 98.00 93 ILE A CA 1
ATOM 711 C C . ILE A 1 93 ? -1.896 0.516 -9.990 1.00 98.00 93 ILE A C 1
ATOM 713 O O . ILE A 1 93 ? -1.758 -0.612 -9.519 1.00 98.00 93 ILE A O 1
ATOM 717 N N . GLU A 1 94 ? -1.067 1.024 -10.902 1.00 96.00 94 GLU A N 1
ATOM 718 C CA . GLU A 1 94 ? 0.123 0.307 -11.374 1.00 96.00 94 GLU A CA 1
ATOM 719 C C . GLU A 1 94 ? 1.428 1.076 -11.168 1.00 96.00 94 GLU A C 1
ATOM 721 O O . GLU A 1 94 ? 1.461 2.310 -11.185 1.00 96.00 94 GLU A O 1
ATOM 726 N N . GLY A 1 95 ? 2.520 0.339 -10.968 1.00 95.19 95 GLY A N 1
ATOM 727 C CA . GLY A 1 95 ? 3.838 0.946 -10.833 1.00 95.19 95 GLY A CA 1
ATOM 728 C C . GLY A 1 95 ? 4.967 -0.016 -10.488 1.00 95.19 95 GLY A C 1
ATOM 729 O O . GLY A 1 95 ? 4.834 -1.239 -10.590 1.00 95.19 95 GLY A O 1
ATOM 730 N N . THR A 1 96 ? 6.109 0.571 -10.124 1.00 94.81 96 THR A N 1
ATOM 731 C CA . THR A 1 96 ? 7.368 -0.112 -9.804 1.00 94.81 96 THR A CA 1
ATOM 732 C C . THR A 1 96 ? 7.881 0.274 -8.412 1.00 94.81 96 THR A C 1
ATOM 734 O O . THR A 1 96 ? 7.700 -0.466 -7.448 1.00 94.81 96 THR A O 1
ATOM 737 N N . VAL A 1 97 ? 8.525 1.430 -8.273 1.00 94.25 97 VAL A N 1
ATOM 738 C CA . VAL A 1 97 ? 9.175 1.870 -7.030 1.00 94.25 97 VAL A CA 1
ATOM 739 C C . VAL A 1 97 ? 8.241 2.810 -6.276 1.00 94.25 97 VAL A C 1
ATOM 741 O O . VAL A 1 97 ? 7.796 3.801 -6.845 1.00 94.25 97 VAL A O 1
ATOM 744 N N . ASP A 1 98 ? 7.959 2.500 -5.009 1.00 96.12 98 ASP A N 1
ATOM 745 C CA . ASP A 1 98 ? 7.169 3.331 -4.084 1.00 96.12 98 ASP A CA 1
ATOM 746 C C . ASP A 1 98 ? 5.866 3.865 -4.692 1.00 96.12 98 ASP A C 1
ATOM 748 O O . ASP A 1 98 ? 5.478 5.015 -4.490 1.00 96.12 98 ASP A O 1
ATOM 752 N N . PHE A 1 99 ? 5.193 3.046 -5.498 1.00 96.75 99 PHE A N 1
ATOM 753 C CA . PHE A 1 99 ? 4.164 3.575 -6.387 1.00 96.75 99 PHE A CA 1
ATOM 754 C C . PHE A 1 99 ? 2.865 3.961 -5.662 1.00 96.75 99 PHE A C 1
ATOM 756 O O . PHE A 1 99 ? 2.004 4.599 -6.262 1.00 96.75 99 PHE A O 1
ATOM 763 N N . ILE A 1 100 ? 2.738 3.638 -4.371 1.00 98.69 100 ILE A N 1
ATOM 764 C CA . ILE A 1 100 ? 1.794 4.246 -3.429 1.00 98.69 100 ILE A CA 1
ATOM 765 C C . ILE A 1 100 ? 2.597 4.764 -2.230 1.00 98.69 100 ILE A C 1
ATOM 767 O O . ILE A 1 100 ? 3.097 3.989 -1.412 1.00 98.69 100 ILE A O 1
ATOM 771 N N . PHE A 1 101 ? 2.734 6.078 -2.092 1.00 98.62 101 PHE A N 1
ATOM 772 C CA . PHE A 1 101 ? 3.577 6.676 -1.054 1.00 98.62 101 PHE A CA 1
ATOM 773 C C . PHE A 1 101 ? 2.970 7.949 -0.480 1.00 98.62 101 PHE A C 1
ATOM 775 O O . PHE A 1 101 ? 2.126 8.585 -1.108 1.00 98.62 101 PHE A O 1
ATOM 782 N N . GLY A 1 102 ? 3.409 8.339 0.716 1.00 97.94 102 GLY A N 1
ATOM 783 C CA . GLY A 1 102 ? 2.780 9.444 1.437 1.00 97.94 102 GLY A CA 1
ATOM 784 C C . GLY A 1 102 ? 2.594 9.179 2.925 1.00 97.94 102 GLY A C 1
ATOM 785 O O . GLY A 1 102 ? 3.089 8.202 3.485 1.00 97.94 102 GLY A O 1
ATOM 786 N N . ARG A 1 103 ? 1.860 10.079 3.570 1.00 97.56 103 ARG A N 1
ATOM 787 C CA . ARG A 1 103 ? 1.559 10.119 5.008 1.00 97.56 103 ARG A CA 1
ATOM 788 C C . ARG A 1 103 ? 0.045 10.230 5.260 1.00 97.56 103 ARG A C 1
ATOM 790 O O . ARG A 1 103 ? -0.382 10.680 6.324 1.00 97.56 103 ARG A O 1
ATOM 797 N N . GLY A 1 104 ? -0.776 9.858 4.278 1.00 97.69 104 GLY A N 1
ATOM 798 C CA . GLY A 1 104 ? -2.230 9.790 4.400 1.00 97.69 104 GLY A CA 1
ATOM 799 C C . GLY A 1 104 ? -2.712 8.753 5.424 1.00 97.69 104 GLY A C 1
ATOM 800 O O . GLY A 1 104 ? -2.023 7.784 5.752 1.00 97.69 104 GLY A O 1
ATOM 801 N N . LYS A 1 105 ? -3.929 8.962 5.931 1.00 98.44 105 LYS A N 1
ATOM 802 C CA . LYS A 1 105 ? -4.732 7.943 6.607 1.00 98.44 105 LYS A CA 1
ATOM 803 C C . LYS A 1 105 ? -5.763 7.412 5.620 1.00 98.44 105 LYS A C 1
ATOM 805 O O . LYS A 1 105 ? -6.792 8.052 5.400 1.00 98.44 105 LYS A O 1
ATOM 810 N N . SER A 1 106 ? -5.500 6.246 5.056 1.00 98.50 106 SER A N 1
ATOM 811 C CA . SER A 1 106 ? -6.209 5.813 3.857 1.00 98.50 106 SER A CA 1
ATOM 812 C C . SER A 1 106 ? -6.661 4.371 3.941 1.00 98.50 106 SER A C 1
ATOM 814 O O . SER A 1 106 ? -5.930 3.500 4.419 1.00 98.50 106 SER A O 1
ATOM 816 N N . ILE A 1 107 ? -7.869 4.121 3.438 1.00 98.56 107 ILE A N 1
ATOM 817 C CA . ILE A 1 107 ? -8.339 2.770 3.142 1.00 98.56 107 ILE A CA 1
ATOM 818 C C . ILE A 1 107 ? -8.487 2.604 1.628 1.00 98.56 107 ILE A C 1
ATOM 820 O O . ILE A 1 107 ? -9.148 3.401 0.962 1.00 98.56 107 ILE A O 1
ATOM 824 N N . TYR A 1 108 ? -7.841 1.567 1.107 1.00 98.75 108 TYR A N 1
ATOM 825 C CA . TYR A 1 108 ? -7.934 1.099 -0.267 1.00 98.75 108 TYR A CA 1
ATOM 826 C C . TYR A 1 108 ? -8.820 -0.143 -0.246 1.00 98.75 108 TYR A C 1
ATOM 828 O O . TYR A 1 108 ? -8.451 -1.150 0.354 1.00 98.75 108 TYR A O 1
ATOM 836 N N . LEU A 1 109 ? -10.006 -0.061 -0.838 1.00 98.50 109 LEU A N 1
ATOM 837 C CA . LEU A 1 109 ? -11.035 -1.091 -0.766 1.00 98.50 109 LEU A CA 1
ATOM 838 C C . LEU A 1 109 ? -11.347 -1.631 -2.159 1.00 98.50 109 LEU A C 1
ATOM 840 O O . LEU A 1 109 ? -11.781 -0.877 -3.024 1.00 98.50 109 LEU A O 1
ATOM 844 N N . GLN A 1 110 ? -11.207 -2.944 -2.356 1.00 98.38 110 GLN A N 1
ATOM 845 C CA . GLN A 1 110 ? -11.473 -3.583 -3.658 1.00 98.38 110 GLN A CA 1
ATOM 846 C C . GLN A 1 110 ? -10.655 -2.949 -4.800 1.00 98.38 110 GLN A C 1
ATOM 848 O O . GLN A 1 110 ? -11.125 -2.819 -5.924 1.00 98.38 110 GLN A O 1
ATOM 853 N N . THR A 1 111 ? -9.427 -2.526 -4.499 1.00 98.31 111 THR A N 1
ATOM 854 C CA . THR A 1 111 ? -8.520 -1.904 -5.468 1.00 98.31 111 THR A CA 1
ATOM 855 C C . THR A 1 111 ? -7.599 -2.957 -6.080 1.00 98.31 111 THR A C 1
ATOM 857 O O . THR A 1 111 ? -7.051 -3.813 -5.379 1.00 98.31 111 THR A O 1
ATOM 860 N N . GLU A 1 112 ? -7.403 -2.881 -7.390 1.00 98.75 112 GLU A N 1
ATOM 861 C CA . GLU A 1 112 ? -6.395 -3.650 -8.112 1.00 98.75 112 GLU A CA 1
ATOM 862 C C . GLU A 1 112 ? -5.042 -2.935 -8.033 1.00 98.75 112 GLU A C 1
ATOM 864 O O . GLU A 1 112 ? -4.918 -1.751 -8.345 1.00 98.75 112 GLU A O 1
ATOM 869 N N . ILE A 1 113 ? -4.026 -3.664 -7.585 1.00 98.88 113 ILE A N 1
ATOM 870 C CA . ILE A 1 113 ? -2.653 -3.206 -7.392 1.00 98.88 113 ILE A CA 1
ATOM 871 C C . ILE A 1 113 ? -1.786 -4.025 -8.345 1.00 98.88 113 ILE A C 1
ATOM 873 O O . ILE A 1 113 ? -1.507 -5.199 -8.088 1.00 98.88 113 ILE A O 1
ATOM 877 N N . HIS A 1 114 ? -1.385 -3.410 -9.455 1.00 98.50 114 HIS A N 1
ATOM 878 C CA . HIS A 1 114 ? -0.709 -4.087 -10.552 1.00 98.50 114 HIS A CA 1
ATOM 879 C C . HIS A 1 114 ? 0.778 -3.733 -10.605 1.00 98.50 114 HIS A C 1
ATOM 881 O O . HIS A 1 114 ? 1.195 -2.635 -10.968 1.00 98.50 114 HIS A O 1
ATOM 887 N N . VAL A 1 115 ? 1.611 -4.700 -10.255 1.00 98.25 115 VAL A N 1
ATOM 888 C CA . VAL A 1 115 ? 3.060 -4.559 -10.260 1.00 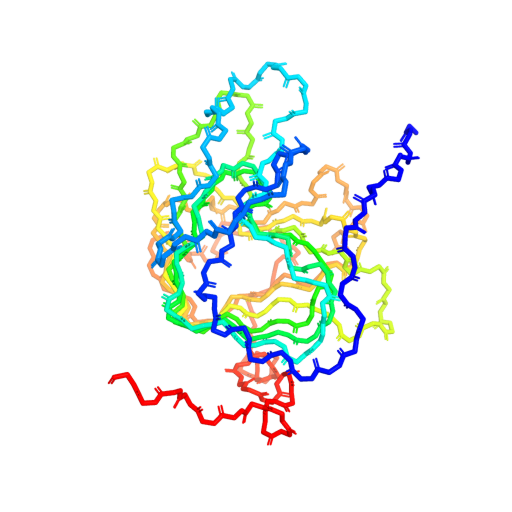98.25 115 VAL A CA 1
ATOM 889 C C . VAL A 1 115 ? 3.598 -4.710 -11.682 1.00 98.25 115 VAL A C 1
ATOM 891 O O . VAL A 1 115 ? 3.527 -5.781 -12.302 1.00 98.25 115 VAL A O 1
ATOM 894 N N . LEU A 1 116 ? 4.208 -3.647 -12.196 1.00 95.38 116 LEU A N 1
ATOM 895 C CA . LEU A 1 116 ? 4.843 -3.672 -13.506 1.00 95.38 116 LEU A CA 1
ATOM 896 C C . LEU A 1 116 ? 6.123 -4.513 -13.493 1.00 95.38 116 LEU A C 1
ATOM 898 O O . LEU A 1 116 ? 6.713 -4.777 -12.450 1.00 95.38 116 LEU A O 1
ATOM 902 N N . ALA A 1 117 ? 6.544 -4.947 -14.686 1.00 89.88 117 ALA A N 1
ATOM 903 C CA . ALA A 1 117 ? 7.801 -5.673 -14.857 1.00 89.88 117 ALA A CA 1
ATOM 904 C C . ALA A 1 117 ? 8.966 -4.922 -14.195 1.00 89.88 117 ALA A C 1
ATOM 906 O O . ALA A 1 117 ? 8.974 -3.688 -14.198 1.00 89.88 117 ALA A O 1
ATOM 907 N N . ASP A 1 118 ? 9.954 -5.657 -13.696 1.00 81.88 118 ASP A N 1
ATOM 908 C CA . ASP A 1 118 ? 11.056 -5.069 -12.939 1.00 81.88 118 ASP A CA 1
ATOM 909 C C . ASP A 1 118 ? 11.857 -4.070 -13.790 1.00 81.88 118 ASP A C 1
ATOM 911 O O . ASP A 1 118 ? 11.962 -4.180 -15.020 1.00 81.88 118 ASP A O 1
ATOM 915 N N . VAL A 1 119 ? 12.413 -3.061 -13.125 1.00 81.06 119 VAL A N 1
ATOM 916 C CA . VAL A 1 119 ? 13.385 -2.137 -13.714 1.00 81.06 119 VAL A CA 1
ATOM 917 C C . VAL A 1 119 ? 14.778 -2.640 -13.323 1.00 81.06 119 VAL A C 1
ATOM 919 O O . VAL A 1 119 ? 14.994 -2.937 -12.145 1.00 81.06 119 VAL A O 1
ATOM 922 N N . PRO A 1 120 ? 15.733 -2.768 -14.265 1.00 80.75 120 PRO A N 1
ATOM 923 C CA . PRO A 1 120 ? 17.085 -3.213 -13.943 1.00 80.75 120 PRO A CA 1
ATOM 924 C C . PRO A 1 120 ? 17.690 -2.427 -12.775 1.00 80.75 120 PRO A C 1
ATOM 926 O O . PRO A 1 120 ? 17.598 -1.203 -12.726 1.00 80.75 120 PRO A O 1
ATOM 929 N N . ASN A 1 121 ? 18.332 -3.137 -11.845 1.00 82.69 121 ASN A N 1
ATOM 930 C CA . ASN A 1 121 ? 18.991 -2.567 -10.662 1.00 82.69 121 ASN A CA 1
ATOM 931 C C . ASN A 1 121 ? 18.068 -1.823 -9.676 1.00 82.69 121 ASN A C 1
ATOM 933 O O . ASN A 1 121 ? 18.568 -1.131 -8.787 1.00 82.69 121 ASN A O 1
ATOM 937 N N . GLN A 1 122 ? 16.746 -1.973 -9.788 1.00 87.06 122 GLN A N 1
ATOM 938 C CA . GLN A 1 122 ? 15.782 -1.385 -8.861 1.00 87.06 122 GLN A CA 1
ATOM 939 C C . GLN A 1 122 ? 14.898 -2.461 -8.234 1.00 87.06 122 GLN A C 1
ATOM 941 O O . GLN A 1 122 ? 14.517 -3.439 -8.872 1.00 87.06 122 GLN A O 1
ATOM 946 N N . LEU A 1 123 ? 14.584 -2.267 -6.956 1.00 92.38 123 LEU A N 1
ATOM 947 C CA . LEU A 1 123 ? 13.604 -3.076 -6.245 1.00 92.38 123 LEU A CA 1
ATOM 948 C C . LEU A 1 123 ? 12.235 -2.411 -6.350 1.00 92.38 123 LEU A C 1
ATOM 950 O O . LEU A 1 123 ? 12.130 -1.190 -6.275 1.00 92.38 123 LEU A O 1
ATOM 954 N N . THR A 1 124 ? 11.198 -3.229 -6.468 1.00 95.69 124 THR A N 1
ATOM 955 C CA . THR A 1 124 ? 9.807 -2.780 -6.518 1.00 95.69 124 THR A CA 1
ATOM 956 C C . THR A 1 124 ? 9.225 -2.730 -5.107 1.00 95.69 124 THR A C 1
ATOM 958 O O . THR A 1 124 ? 9.319 -3.707 -4.356 1.00 95.69 124 THR A O 1
ATOM 961 N N . PHE A 1 125 ? 8.572 -1.618 -4.768 1.00 97.62 125 PHE A N 1
ATOM 962 C CA . PHE A 1 125 ? 7.866 -1.428 -3.500 1.00 97.62 125 PHE A CA 1
ATOM 963 C C . PHE A 1 125 ? 6.456 -0.933 -3.789 1.00 97.62 125 PHE A C 1
ATOM 965 O O . PHE A 1 125 ? 6.283 0.101 -4.430 1.00 97.62 125 PHE A O 1
ATOM 972 N N . ILE A 1 126 ? 5.453 -1.659 -3.298 1.00 98.75 126 ILE A N 1
ATOM 973 C CA . ILE A 1 126 ? 4.056 -1.251 -3.457 1.00 98.75 126 ILE A CA 1
ATOM 974 C C . ILE A 1 126 ? 3.777 -0.013 -2.609 1.00 98.75 126 ILE A C 1
ATOM 976 O O . ILE A 1 126 ? 3.321 0.998 -3.134 1.00 98.75 126 ILE A O 1
ATOM 980 N N . ALA A 1 127 ? 4.085 -0.082 -1.311 1.00 98.69 127 ALA A N 1
ATOM 981 C CA . ALA A 1 127 ? 3.813 0.997 -0.371 1.00 98.69 127 ALA A CA 1
ATOM 982 C C . ALA A 1 127 ? 5.085 1.596 0.254 1.00 98.69 127 ALA A C 1
ATOM 984 O O . ALA A 1 127 ? 5.970 0.870 0.713 1.00 98.69 127 ALA A O 1
ATOM 985 N N . ALA A 1 128 ? 5.129 2.922 0.374 1.00 98.44 128 ALA A N 1
ATOM 986 C CA . ALA A 1 128 ? 6.153 3.651 1.121 1.00 98.44 128 ALA A CA 1
ATOM 987 C C . ALA A 1 128 ? 5.502 4.698 2.042 1.00 98.44 128 ALA A C 1
ATOM 989 O O . ALA A 1 128 ? 5.336 5.867 1.691 1.00 98.44 128 ALA A O 1
ATOM 990 N N . GLN A 1 129 ? 5.091 4.257 3.234 1.00 98.38 129 GLN A N 1
ATOM 991 C CA . GLN A 1 129 ? 4.331 5.084 4.178 1.00 98.38 129 GLN A CA 1
ATOM 992 C C . GLN A 1 129 ? 5.267 5.926 5.070 1.00 98.38 129 GLN A C 1
ATOM 994 O O . GLN A 1 129 ? 6.309 5.447 5.530 1.00 98.38 129 GLN A O 1
ATOM 999 N N . ALA A 1 130 ? 4.905 7.187 5.310 1.00 97.88 130 ALA A N 1
ATOM 1000 C CA . ALA A 1 130 ? 5.715 8.220 5.955 1.00 97.88 130 ALA A CA 1
ATOM 1001 C C . ALA A 1 130 ? 5.276 8.661 7.368 1.00 97.88 130 ALA A C 1
ATOM 1003 O O . ALA A 1 130 ? 5.532 9.792 7.777 1.00 97.88 130 ALA A O 1
ATOM 1004 N N . ARG A 1 131 ? 4.674 7.785 8.169 1.00 97.81 131 ARG A N 1
ATOM 1005 C CA . ARG A 1 131 ? 4.400 8.061 9.584 1.00 97.81 131 ARG A CA 1
ATOM 1006 C C . ARG A 1 131 ? 5.713 8.208 10.345 1.00 97.81 131 ARG A C 1
ATOM 1008 O O . ARG A 1 131 ? 6.586 7.338 10.283 1.00 97.81 131 ARG A O 1
ATOM 1015 N N . GLU A 1 132 ? 5.848 9.312 11.069 1.00 95.44 132 GLU A N 1
ATOM 1016 C CA . GLU A 1 132 ? 7.093 9.668 11.753 1.00 95.44 132 GLU A CA 1
ATOM 1017 C C . GLU A 1 132 ? 7.075 9.301 13.235 1.00 95.44 132 GLU A C 1
ATOM 1019 O O . GLU A 1 132 ? 8.126 8.995 13.796 1.00 95.44 132 GLU A O 1
ATOM 1024 N N . LYS A 1 133 ? 5.904 9.373 13.879 1.00 95.38 133 LYS A N 1
ATOM 1025 C CA . LYS A 1 133 ? 5.766 9.281 15.339 1.00 95.38 133 LYS A CA 1
ATOM 1026 C C . LYS A 1 133 ? 4.531 8.496 15.742 1.00 95.38 133 LYS A C 1
ATOM 1028 O O . LYS A 1 133 ? 3.523 8.506 15.040 1.00 95.38 133 LYS A O 1
ATOM 1033 N N . ASP A 1 134 ? 4.578 7.903 16.932 1.00 93.00 134 ASP A N 1
ATOM 1034 C CA . ASP A 1 134 ? 3.480 7.067 17.410 1.00 93.00 134 ASP A CA 1
ATOM 1035 C C . ASP A 1 134 ? 2.167 7.841 17.652 1.00 93.00 134 ASP A C 1
ATOM 1037 O O . ASP A 1 134 ? 1.070 7.336 17.427 1.00 93.00 134 ASP A O 1
ATOM 1041 N N . SER A 1 135 ? 2.272 9.123 18.009 1.00 96.06 135 SER A N 1
ATOM 1042 C CA . SER A 1 135 ? 1.125 10.015 18.228 1.00 96.06 135 SER A CA 1
ATOM 1043 C C . SER A 1 135 ? 0.312 10.330 16.963 1.00 96.06 135 SER A C 1
ATOM 1045 O O . SER A 1 135 ? -0.715 10.999 17.048 1.00 96.06 135 SER A O 1
ATOM 1047 N N . GLU A 1 136 ? 0.791 9.936 15.782 1.00 97.00 136 GLU A N 1
ATOM 1048 C CA . GLU A 1 136 ? 0.132 10.202 14.505 1.00 97.00 136 GLU A CA 1
ATOM 1049 C C . GLU A 1 136 ? -0.863 9.094 14.162 1.00 97.00 136 GLU A C 1
ATOM 1051 O O . GLU A 1 136 ? -0.497 7.924 14.045 1.00 97.00 136 GLU A O 1
ATOM 1056 N N . ASP A 1 137 ? -2.113 9.484 13.927 1.00 96.69 137 ASP A N 1
ATOM 1057 C CA . ASP A 1 137 ? -3.187 8.596 13.484 1.00 96.69 137 ASP A CA 1
ATOM 1058 C C . ASP A 1 137 ? -3.249 8.544 11.946 1.00 96.69 137 ASP A C 1
ATOM 1060 O O . ASP A 1 137 ? -4.212 8.993 11.325 1.00 96.69 137 ASP A O 1
ATOM 1064 N N . VAL A 1 138 ? -2.172 8.059 11.322 1.00 98.25 138 VAL A N 1
ATOM 1065 C CA . VAL A 1 138 ? -2.022 7.931 9.859 1.00 98.25 138 VAL A CA 1
ATOM 1066 C C . VAL A 1 138 ? -1.535 6.534 9.479 1.00 98.25 138 VAL A C 1
ATOM 1068 O O . VAL A 1 138 ? -0.932 5.831 10.291 1.00 98.25 138 VAL A O 1
ATOM 1071 N N . GLY A 1 139 ? -1.792 6.112 8.245 1.00 98.50 139 GLY A N 1
ATOM 1072 C CA . GLY A 1 139 ? -1.464 4.767 7.790 1.00 98.50 139 GLY A CA 1
ATOM 1073 C C . GLY A 1 139 ? -2.317 4.273 6.643 1.00 98.50 139 GLY A C 1
ATOM 1074 O O . GLY A 1 139 ? -3.347 4.854 6.307 1.00 98.50 139 GLY A O 1
ATOM 1075 N N . TYR A 1 140 ? -1.858 3.180 6.042 1.00 98.88 140 TYR A N 1
ATOM 1076 C CA . TYR A 1 140 ? -2.510 2.563 4.895 1.00 98.88 140 TYR A CA 1
ATOM 1077 C C . TYR A 1 140 ? -3.143 1.236 5.284 1.00 98.88 140 TYR A C 1
ATOM 1079 O O . TYR A 1 140 ? -2.486 0.373 5.869 1.00 98.88 140 TYR A O 1
ATOM 1087 N N . SER A 1 141 ? -4.412 1.074 4.925 1.00 98.88 141 SER A N 1
ATOM 1088 C CA . SER A 1 141 ? -5.133 -0.187 5.021 1.00 98.88 141 SER A CA 1
ATOM 1089 C C . SER A 1 141 ? -5.616 -0.615 3.639 1.00 98.88 141 SER A C 1
ATOM 1091 O O . SER A 1 141 ? -6.432 0.063 3.021 1.00 98.88 141 SER A O 1
ATOM 1093 N N . PHE A 1 142 ? -5.108 -1.740 3.151 1.00 98.94 142 PHE A N 1
ATOM 1094 C CA . PHE A 1 142 ? -5.542 -2.391 1.922 1.00 98.94 142 PHE A CA 1
ATOM 1095 C C . PHE A 1 142 ? -6.500 -3.520 2.287 1.00 98.94 142 PHE A C 1
ATOM 1097 O O . PHE A 1 142 ? -6.121 -4.442 3.010 1.00 98.94 142 PHE A O 1
ATOM 1104 N N . VAL A 1 143 ? -7.739 -3.450 1.809 1.00 98.94 143 VAL A N 1
ATOM 1105 C CA . VAL A 1 143 ? -8.813 -4.368 2.194 1.00 98.94 143 VAL A CA 1
ATOM 1106 C C . VAL A 1 143 ? -9.491 -4.927 0.949 1.00 98.94 143 VAL A C 1
ATOM 1108 O O . VAL A 1 143 ? -9.977 -4.175 0.105 1.00 98.94 143 VAL A O 1
ATOM 1111 N N . HIS A 1 144 ? -9.545 -6.255 0.831 1.00 98.88 144 HIS A N 1
ATOM 1112 C CA . HIS A 1 144 ? -10.091 -6.942 -0.351 1.00 98.88 144 HIS A CA 1
ATOM 1113 C C . HIS A 1 144 ? -9.421 -6.537 -1.674 1.00 98.88 144 HIS A C 1
ATOM 1115 O O . HIS A 1 144 ? -10.034 -6.619 -2.736 1.00 98.88 144 HIS A O 1
ATOM 1121 N N . CYS A 1 145 ? -8.169 -6.085 -1.622 1.00 98.94 145 CYS A N 1
ATOM 1122 C CA . CYS A 1 145 ? -7.419 -5.720 -2.815 1.00 98.94 145 CYS A CA 1
ATOM 1123 C C . CYS A 1 145 ? -6.884 -6.961 -3.540 1.00 98.94 145 CYS A C 1
ATOM 1125 O O . CYS A 1 145 ? -6.707 -8.037 -2.957 1.00 98.94 145 CYS A O 1
ATOM 1127 N N . LYS A 1 146 ? -6.566 -6.792 -4.820 1.00 98.88 146 LYS A N 1
ATOM 1128 C CA . LYS A 1 146 ? -5.862 -7.793 -5.624 1.00 98.88 146 LYS A CA 1
ATOM 1129 C C . LYS A 1 146 ? -4.468 -7.273 -5.940 1.00 98.88 146 LYS A C 1
ATOM 1131 O O . LYS A 1 146 ? -4.348 -6.222 -6.553 1.00 98.88 146 LYS A O 1
ATOM 1136 N N . VAL A 1 147 ? -3.438 -8.001 -5.525 1.00 98.88 147 VAL A N 1
ATOM 1137 C CA . VAL A 1 147 ? -2.036 -7.716 -5.843 1.00 98.88 147 VAL A CA 1
ATOM 1138 C C . VAL A 1 147 ? -1.578 -8.719 -6.893 1.00 98.88 147 VAL A C 1
ATOM 1140 O O . VAL A 1 147 ? -1.416 -9.908 -6.605 1.00 98.88 147 VAL A O 1
ATOM 1143 N N . ASP A 1 148 ? -1.388 -8.254 -8.120 1.00 98.50 148 ASP A N 1
ATOM 1144 C CA . ASP A 1 148 ? -0.862 -9.057 -9.220 1.00 98.50 148 ASP A CA 1
ATOM 1145 C C . ASP A 1 148 ? 0.122 -8.248 -10.071 1.00 98.50 148 ASP A C 1
ATOM 1147 O O . ASP A 1 148 ? 0.573 -7.189 -9.647 1.00 98.50 148 ASP A O 1
ATOM 1151 N N . GLY A 1 149 ? 0.567 -8.780 -11.210 1.00 96.81 149 GLY A N 1
ATOM 1152 C CA . GLY A 1 149 ? 1.566 -8.082 -12.006 1.00 96.81 149 GLY A CA 1
ATOM 1153 C C . GLY A 1 149 ? 2.395 -8.961 -12.923 1.00 96.81 149 GLY A C 1
ATOM 1154 O O . GLY A 1 149 ? 2.285 -10.188 -12.924 1.00 96.81 149 GLY A O 1
ATOM 1155 N N . LYS A 1 150 ? 3.262 -8.295 -13.688 1.00 94.69 150 LYS A N 1
ATOM 1156 C CA . LYS A 1 150 ? 4.327 -8.912 -14.496 1.00 94.69 150 LYS A CA 1
ATOM 1157 C C . LYS A 1 150 ? 5.710 -8.806 -13.843 1.00 94.69 150 LYS A C 1
ATOM 1159 O O . LYS A 1 150 ? 6.651 -9.413 -14.353 1.00 94.69 150 LYS A O 1
ATOM 1164 N N . GLY A 1 151 ? 5.844 -8.010 -12.779 1.00 92.50 151 GLY A N 1
ATOM 1165 C CA . GLY A 1 151 ? 7.070 -7.925 -11.982 1.00 92.50 151 GLY A CA 1
ATOM 1166 C C . GLY A 1 151 ? 7.383 -9.219 -11.242 1.00 92.50 151 GLY A C 1
ATOM 1167 O O . GLY A 1 151 ? 6.617 -10.188 -11.285 1.00 92.50 151 GLY A O 1
ATOM 1168 N N . LYS A 1 152 ? 8.523 -9.240 -10.556 1.00 92.31 152 LYS A N 1
ATOM 1169 C CA . LYS A 1 152 ? 8.945 -10.365 -9.723 1.00 92.31 152 LYS A CA 1
ATOM 1170 C C . LYS A 1 152 ? 9.577 -9.855 -8.435 1.00 92.31 152 LYS A C 1
ATOM 1172 O O . LYS A 1 152 ? 10.412 -8.961 -8.441 1.00 92.31 152 LYS A O 1
ATOM 1177 N N . GLY A 1 153 ? 9.209 -10.470 -7.315 1.00 95.25 153 GLY A N 1
ATOM 1178 C CA . GLY A 1 153 ? 9.836 -10.173 -6.028 1.00 95.25 153 GLY A CA 1
ATOM 1179 C C . GLY A 1 153 ? 9.533 -8.768 -5.504 1.00 95.25 153 GLY A C 1
ATOM 1180 O O . GLY A 1 153 ? 10.387 -8.164 -4.855 1.00 95.25 153 GLY A O 1
ATOM 1181 N N . ALA A 1 154 ? 8.329 -8.256 -5.757 1.00 97.88 154 ALA A N 1
ATOM 1182 C CA . ALA A 1 154 ? 7.876 -6.978 -5.226 1.00 97.88 154 ALA A CA 1
ATOM 1183 C C . ALA A 1 154 ? 7.645 -7.048 -3.716 1.00 97.88 154 ALA A C 1
ATOM 1185 O O . ALA A 1 154 ? 7.013 -7.981 -3.219 1.00 97.88 154 ALA A O 1
ATOM 1186 N N . PHE A 1 155 ? 8.107 -6.042 -2.985 1.00 98.56 155 PHE A N 1
ATOM 1187 C CA . PHE A 1 155 ? 7.793 -5.910 -1.568 1.00 98.56 155 PHE A CA 1
ATOM 1188 C C . PHE A 1 155 ? 6.449 -5.192 -1.390 1.00 98.56 155 PHE A C 1
ATOM 1190 O O . PHE A 1 155 ? 6.180 -4.177 -2.035 1.00 98.56 155 PHE A O 1
ATOM 1197 N N . LEU A 1 156 ? 5.628 -5.687 -0.463 1.00 98.81 156 LEU A N 1
ATOM 1198 C CA . LEU A 1 156 ? 4.365 -5.084 -0.023 1.00 98.81 156 LEU A CA 1
ATOM 1199 C C . LEU A 1 156 ? 4.563 -3.661 0.507 1.00 98.81 156 LEU A C 1
ATOM 1201 O O . LEU A 1 156 ? 3.679 -2.815 0.368 1.00 98.81 156 LEU A O 1
ATOM 1205 N N . GLY A 1 157 ? 5.735 -3.379 1.072 1.00 98.06 157 GLY A N 1
ATOM 1206 C CA . GLY A 1 157 ? 6.157 -2.021 1.358 1.00 98.06 157 GLY A CA 1
ATOM 1207 C C . GLY A 1 157 ? 7.510 -1.911 2.048 1.00 98.06 157 GLY A C 1
ATOM 1208 O O . GLY A 1 157 ? 8.153 -2.909 2.394 1.00 98.06 157 GLY A O 1
ATOM 1209 N N . ARG A 1 158 ? 7.926 -0.660 2.246 1.00 97.75 158 ARG A N 1
ATOM 1210 C CA . ARG A 1 158 ? 9.135 -0.265 2.973 1.00 97.75 158 ARG A CA 1
ATOM 1211 C C . ARG A 1 158 ? 8.877 0.976 3.840 1.00 97.75 158 ARG A C 1
ATOM 1213 O O . ARG A 1 158 ? 7.975 1.757 3.532 1.00 97.75 158 ARG A O 1
ATOM 1220 N N . PRO A 1 159 ? 9.668 1.212 4.901 1.00 96.88 159 PRO A N 1
ATOM 1221 C CA . PRO A 1 159 ? 9.594 2.461 5.649 1.00 96.88 159 PRO A CA 1
ATOM 1222 C C . PRO A 1 159 ? 10.099 3.633 4.800 1.00 96.88 159 PRO A C 1
ATOM 1224 O O . PRO A 1 159 ? 11.273 3.662 4.419 1.00 96.88 159 PRO A O 1
ATOM 1227 N N . TRP A 1 160 ? 9.233 4.619 4.533 1.00 95.88 160 TRP A N 1
ATOM 1228 C CA . TRP A 1 160 ? 9.691 5.930 4.058 1.00 95.88 160 TRP A CA 1
ATOM 1229 C C . TRP A 1 160 ? 10.128 6.807 5.238 1.00 95.88 160 TRP A C 1
ATOM 1231 O O . TRP A 1 160 ? 11.184 7.436 5.184 1.00 95.88 160 TRP A O 1
ATOM 1241 N N . MET A 1 161 ? 9.363 6.770 6.331 1.00 95.56 161 MET A N 1
ATOM 1242 C CA . MET A 1 161 ? 9.705 7.384 7.621 1.00 95.56 161 MET A CA 1
ATOM 1243 C C . MET A 1 161 ? 9.811 6.319 8.726 1.00 95.56 161 MET A C 1
ATOM 1245 O O . MET A 1 161 ? 9.556 5.148 8.450 1.00 95.56 161 MET A O 1
ATOM 1249 N N . PRO A 1 162 ? 10.238 6.669 9.958 1.00 94.56 162 PRO A N 1
ATOM 1250 C CA . PRO A 1 162 ? 10.622 5.676 10.964 1.00 94.56 162 PRO A CA 1
ATOM 1251 C C . PRO A 1 162 ? 9.520 4.758 11.512 1.00 94.56 162 PRO A C 1
ATOM 1253 O O . PRO A 1 162 ? 9.861 3.683 11.998 1.00 94.56 162 PRO A O 1
ATOM 1256 N N . MET A 1 163 ? 8.239 5.150 11.484 1.00 96.00 163 MET A N 1
ATOM 1257 C CA . MET A 1 163 ? 7.157 4.425 12.180 1.00 96.00 163 MET A CA 1
ATOM 1258 C C . MET A 1 163 ? 5.952 4.096 11.277 1.00 96.00 163 MET A C 1
ATOM 1260 O O . MET A 1 163 ? 4.807 4.346 11.682 1.00 96.00 163 MET A O 1
ATOM 1264 N N . PRO A 1 164 ? 6.163 3.574 10.050 1.00 97.44 164 PRO A N 1
ATOM 1265 C CA . PRO A 1 164 ? 5.093 3.376 9.083 1.00 97.44 164 PRO A CA 1
ATOM 1266 C C . PRO A 1 164 ? 4.069 2.366 9.602 1.00 97.44 164 PRO A C 1
ATOM 1268 O O . PRO A 1 164 ? 4.408 1.378 10.250 1.00 97.44 164 PRO A O 1
ATOM 1271 N N . ILE A 1 165 ? 2.814 2.596 9.242 1.00 98.56 165 ILE A N 1
ATOM 1272 C CA . ILE A 1 165 ? 1.721 1.634 9.381 1.00 98.56 165 ILE A CA 1
ATOM 1273 C C . ILE A 1 165 ? 1.223 1.284 7.983 1.00 98.56 165 ILE A C 1
ATOM 1275 O O . ILE A 1 165 ? 0.794 2.170 7.233 1.00 98.56 165 ILE A O 1
ATOM 1279 N N . THR A 1 166 ? 1.266 -0.001 7.644 1.00 98.81 166 THR A N 1
ATOM 1280 C CA . THR A 1 166 ? 0.698 -0.550 6.411 1.00 98.81 166 THR A CA 1
ATOM 1281 C C . THR A 1 166 ? 0.127 -1.935 6.688 1.00 98.81 166 THR A C 1
ATOM 1283 O O . THR A 1 166 ? 0.821 -2.804 7.215 1.00 98.81 166 THR A O 1
ATOM 1286 N N . VAL A 1 167 ? -1.141 -2.141 6.340 1.00 98.94 167 VAL A N 1
ATOM 1287 C CA . VAL A 1 167 ? -1.861 -3.391 6.600 1.00 98.94 167 VAL A CA 1
ATOM 1288 C C . VAL A 1 167 ? -2.525 -3.896 5.324 1.00 98.94 167 VAL A C 1
ATOM 1290 O O . VAL A 1 167 ? -3.200 -3.128 4.647 1.00 98.94 167 VAL A O 1
ATOM 1293 N N . TYR A 1 168 ? -2.373 -5.186 5.021 1.00 98.94 168 TYR A N 1
ATOM 1294 C CA . TYR A 1 168 ? -3.098 -5.882 3.953 1.00 98.94 168 TYR A CA 1
ATOM 1295 C C . TYR A 1 168 ? -4.038 -6.921 4.564 1.00 98.94 168 TYR A C 1
ATOM 1297 O O . TYR A 1 168 ? -3.584 -7.829 5.259 1.00 98.94 168 TYR A O 1
ATOM 1305 N N . SER A 1 169 ? -5.340 -6.790 4.317 1.00 98.94 169 SER A N 1
ATOM 1306 C CA . SER A 1 169 ? -6.378 -7.653 4.882 1.00 98.94 169 SER A CA 1
ATOM 1307 C C . SER A 1 169 ? -7.302 -8.216 3.810 1.00 98.94 169 SER A C 1
ATOM 1309 O O . SER A 1 169 ? -7.878 -7.469 3.019 1.00 98.94 169 SER A O 1
ATOM 1311 N N . TYR A 1 170 ? -7.509 -9.533 3.824 1.00 98.88 170 TYR A N 1
ATOM 1312 C CA . TYR A 1 170 ? -8.345 -10.242 2.849 1.00 98.88 170 TYR A CA 1
ATOM 1313 C C . TYR A 1 170 ? -7.952 -9.979 1.390 1.00 98.88 170 TYR A C 1
ATOM 1315 O O . TYR A 1 170 ? -8.794 -10.042 0.492 1.00 98.88 170 TYR A O 1
ATOM 1323 N N . CYS A 1 171 ? -6.683 -9.661 1.146 1.00 98.94 171 CYS A N 1
ATOM 1324 C CA . CYS A 1 171 ? -6.171 -9.424 -0.191 1.00 98.94 171 CYS A CA 1
ATOM 1325 C C . CYS A 1 171 ? -5.831 -10.751 -0.875 1.00 98.94 171 CYS A C 1
ATOM 1327 O O . CYS A 1 171 ? -5.402 -11.714 -0.232 1.00 98.94 171 CYS A O 1
ATOM 1329 N N . THR A 1 172 ? -5.977 -10.794 -2.195 1.00 98.94 172 THR A N 1
ATOM 1330 C CA . THR A 1 172 ? -5.423 -11.880 -3.015 1.00 98.94 172 THR A CA 1
ATOM 1331 C C . THR A 1 172 ? -4.066 -11.440 -3.553 1.00 98.94 172 THR A C 1
ATOM 1333 O O . THR A 1 172 ? -3.943 -10.338 -4.079 1.00 98.94 172 THR A O 1
ATOM 1336 N N . MET A 1 173 ? -3.032 -12.262 -3.391 1.00 98.81 173 MET A N 1
ATOM 1337 C CA . MET A 1 173 ? -1.659 -11.942 -3.783 1.00 98.81 173 MET A CA 1
ATOM 1338 C C . MET A 1 173 ? -1.124 -13.020 -4.724 1.00 98.81 173 MET A C 1
ATOM 1340 O O . MET A 1 173 ? -1.027 -14.195 -4.358 1.00 98.81 173 MET A O 1
ATOM 1344 N N . SER A 1 174 ? -0.774 -12.630 -5.948 1.00 98.69 174 SER A N 1
ATOM 1345 C CA . SER A 1 174 ? -0.101 -13.517 -6.897 1.00 98.69 174 SER A CA 1
ATOM 1346 C C . SER A 1 174 ? 1.373 -13.719 -6.515 1.00 98.69 174 SER A C 1
ATOM 1348 O O . SER A 1 174 ? 1.897 -13.059 -5.620 1.00 98.69 174 SER A O 1
ATOM 1350 N N . ALA A 1 175 ? 2.075 -14.602 -7.229 1.00 98.00 175 ALA A N 1
ATOM 1351 C CA . ALA A 1 175 ? 3.496 -14.887 -7.006 1.00 98.00 175 ALA A CA 1
ATOM 1352 C C . ALA A 1 175 ? 4.435 -13.707 -7.350 1.00 98.00 175 ALA A C 1
ATOM 1354 O O . ALA A 1 175 ? 5.654 -13.855 -7.306 1.00 98.00 175 ALA A O 1
ATOM 1355 N N . VAL A 1 176 ? 3.882 -12.542 -7.711 1.00 98.19 176 VAL A N 1
ATOM 1356 C CA . VAL A 1 176 ? 4.647 -11.303 -7.888 1.00 98.19 176 VAL A CA 1
ATOM 1357 C C . VAL A 1 176 ? 5.267 -10.810 -6.579 1.00 98.19 176 VAL A C 1
ATOM 1359 O O . VAL A 1 176 ? 6.319 -10.171 -6.605 1.00 98.19 176 VAL A O 1
ATOM 1362 N N . VAL A 1 177 ? 4.634 -11.115 -5.440 1.00 98.62 177 VAL A N 1
ATOM 1363 C CA . VAL A 1 177 ? 5.085 -10.676 -4.116 1.00 98.62 177 VAL A CA 1
ATOM 1364 C C . VAL A 1 177 ? 6.314 -11.475 -3.686 1.00 98.62 177 VAL A C 1
ATOM 1366 O O . VAL A 1 177 ? 6.347 -12.701 -3.782 1.00 98.62 177 VAL A O 1
ATOM 1369 N N . ASN A 1 178 ? 7.331 -10.772 -3.197 1.00 98.19 178 ASN A N 1
ATOM 1370 C CA . ASN A 1 178 ? 8.522 -11.366 -2.606 1.00 98.19 178 ASN A CA 1
ATOM 1371 C C . ASN A 1 178 ? 8.138 -12.243 -1.397 1.00 98.19 178 ASN A C 1
ATOM 1373 O O . ASN A 1 178 ? 7.371 -11.768 -0.560 1.00 98.19 178 ASN A O 1
ATOM 1377 N N . PRO A 1 179 ? 8.685 -13.464 -1.234 1.00 98.44 179 PRO A N 1
ATOM 1378 C CA . PRO A 1 179 ? 8.442 -14.281 -0.043 1.00 98.44 179 PRO A CA 1
ATOM 1379 C C . PRO A 1 179 ? 8.713 -13.552 1.283 1.00 98.44 179 PRO A C 1
ATOM 1381 O O . PRO A 1 179 ? 7.928 -13.704 2.219 1.00 98.44 179 PRO A O 1
ATOM 1384 N N . GLU A 1 180 ? 9.741 -12.694 1.334 1.00 98.50 180 GLU A N 1
ATOM 1385 C CA . GLU A 1 180 ? 10.050 -11.846 2.498 1.00 98.50 180 GLU A CA 1
ATOM 1386 C C . GLU A 1 180 ? 8.919 -10.856 2.826 1.00 98.50 180 GLU A C 1
ATOM 1388 O O . GLU A 1 180 ? 8.732 -10.474 3.985 1.00 98.50 180 GLU A O 1
ATOM 1393 N N . GLY A 1 181 ? 8.132 -10.468 1.819 1.00 98.50 181 GLY A N 1
ATOM 1394 C CA . GLY A 1 181 ? 6.966 -9.588 1.895 1.00 98.50 181 GLY A CA 1
ATOM 1395 C C . GLY A 1 181 ? 7.310 -8.123 2.140 1.00 98.50 181 GLY A C 1
ATOM 1396 O O . GLY A 1 181 ? 6.808 -7.251 1.441 1.00 98.50 181 GLY A O 1
ATOM 1397 N N . TRP A 1 182 ? 8.203 -7.837 3.082 1.00 98.50 182 TRP A N 1
ATOM 1398 C CA . TRP A 1 182 ? 8.532 -6.491 3.547 1.00 98.50 182 TRP A CA 1
ATOM 1399 C C . TRP A 1 182 ? 10.041 -6.308 3.654 1.00 98.50 182 TRP A C 1
ATOM 1401 O O . TRP A 1 182 ? 10.782 -7.272 3.812 1.00 98.50 182 TRP A O 1
ATOM 1411 N N . THR A 1 183 ? 10.503 -5.061 3.626 1.00 96.56 183 THR A N 1
ATOM 1412 C CA . THR A 1 183 ? 11.911 -4.740 3.876 1.00 96.56 183 THR A CA 1
ATOM 1413 C C . THR A 1 183 ? 12.047 -3.652 4.935 1.00 96.56 183 THR A C 1
ATOM 1415 O O . THR A 1 183 ? 11.223 -2.744 5.030 1.00 96.56 183 THR A O 1
ATOM 1418 N N . ASN A 1 184 ? 13.132 -3.711 5.704 1.00 92.12 184 ASN A N 1
ATOM 1419 C CA . ASN A 1 184 ? 13.554 -2.645 6.615 1.00 92.12 184 ASN A CA 1
ATOM 1420 C C . ASN A 1 184 ? 14.300 -1.511 5.878 1.00 92.12 184 ASN A C 1
ATOM 1422 O O . ASN A 1 184 ? 14.836 -0.603 6.510 1.00 92.12 184 ASN A O 1
ATOM 1426 N N . ASN A 1 185 ? 14.398 -1.588 4.543 1.00 91.44 185 ASN A N 1
ATOM 1427 C CA . ASN A 1 185 ? 15.121 -0.644 3.695 1.00 91.44 185 ASN A CA 1
ATOM 1428 C C . ASN A 1 185 ? 16.586 -0.432 4.128 1.00 91.44 185 ASN A C 1
ATOM 1430 O O . ASN A 1 185 ? 17.092 0.691 4.143 1.00 91.44 185 ASN A O 1
ATOM 1434 N N . ARG A 1 186 ? 17.264 -1.524 4.509 1.00 89.25 186 ARG A N 1
ATOM 1435 C CA . ARG A 1 186 ? 18.645 -1.531 5.028 1.00 89.25 186 ARG A CA 1
ATOM 1436 C C . ARG A 1 186 ? 18.815 -0.716 6.317 1.00 89.25 186 ARG A C 1
ATOM 1438 O O . ARG A 1 186 ? 19.914 -0.253 6.611 1.00 89.25 186 ARG A O 1
ATOM 1445 N N . ASN A 1 187 ? 17.740 -0.560 7.090 1.00 89.62 187 ASN A N 1
ATOM 1446 C CA . ASN A 1 187 ? 17.738 0.121 8.379 1.00 89.62 187 ASN A CA 1
ATOM 1447 C C . ASN A 1 187 ? 17.144 -0.782 9.480 1.00 89.62 187 ASN A C 1
ATOM 1449 O O . ASN A 1 187 ? 15.942 -0.698 9.750 1.00 89.62 187 ASN A O 1
ATOM 1453 N N . PRO A 1 188 ? 17.962 -1.614 10.149 1.00 90.81 188 PRO A N 1
ATOM 1454 C CA . PRO A 1 188 ? 17.495 -2.526 11.199 1.00 90.81 188 PRO A CA 1
ATOM 1455 C C . PRO A 1 188 ? 16.786 -1.837 12.375 1.00 90.81 188 PRO A C 1
ATOM 1457 O O . PRO A 1 188 ? 15.897 -2.417 12.990 1.00 90.81 188 PRO A O 1
ATOM 1460 N N . GLU A 1 189 ? 17.106 -0.573 12.675 1.00 88.69 189 GLU A N 1
ATOM 1461 C CA . GLU A 1 189 ? 16.430 0.167 13.752 1.00 88.69 189 GLU A CA 1
ATOM 1462 C C . GLU A 1 189 ? 14.955 0.470 13.436 1.00 88.69 189 GLU A C 1
ATOM 1464 O O . GLU A 1 189 ? 14.162 0.701 14.350 1.00 88.69 189 GLU A O 1
ATOM 1469 N N . SER A 1 190 ? 14.555 0.432 12.158 1.00 89.19 190 SER A N 1
ATOM 1470 C CA . SER A 1 190 ? 13.148 0.591 11.768 1.00 89.19 190 SER A CA 1
ATOM 1471 C C . SER A 1 190 ? 12.278 -0.603 12.174 1.00 89.19 190 SER A C 1
ATOM 1473 O O . SER A 1 190 ? 11.087 -0.428 12.417 1.00 89.19 190 SER A O 1
ATOM 1475 N N . GLU A 1 191 ? 12.858 -1.797 12.333 1.00 93.50 191 GLU A N 1
ATOM 1476 C CA . GLU A 1 191 ? 12.117 -3.040 12.595 1.00 93.50 191 GLU A CA 1
ATOM 1477 C C . GLU A 1 191 ? 11.315 -2.994 13.901 1.00 93.50 191 GLU A C 1
ATOM 1479 O O . GLU A 1 191 ? 10.246 -3.588 14.001 1.00 93.50 191 GLU A O 1
ATOM 1484 N N . LYS A 1 192 ? 11.806 -2.244 14.895 1.00 94.00 192 LYS A N 1
ATOM 1485 C CA . LYS A 1 192 ? 11.147 -2.063 16.200 1.00 94.00 192 LYS A CA 1
ATOM 1486 C C . LYS A 1 192 ? 9.925 -1.142 16.125 1.00 94.00 192 LYS A C 1
ATOM 1488 O O . LYS A 1 192 ? 9.093 -1.155 17.026 1.00 94.00 192 LYS A O 1
ATOM 1493 N N . ASN A 1 193 ? 9.855 -0.321 15.080 1.00 94.12 193 ASN A N 1
ATOM 1494 C CA . ASN A 1 193 ? 8.955 0.823 14.982 1.00 94.12 193 ASN A CA 1
ATOM 1495 C C . ASN A 1 193 ? 7.912 0.680 13.865 1.00 94.12 193 ASN A C 1
ATOM 1497 O O . ASN A 1 193 ? 6.890 1.368 13.887 1.00 94.12 193 ASN A O 1
ATOM 1501 N N . VAL A 1 194 ? 8.165 -0.188 12.885 1.00 97.06 194 VAL A N 1
ATOM 1502 C CA . VAL A 1 194 ? 7.235 -0.462 11.788 1.00 97.06 194 VAL A CA 1
ATOM 1503 C C . VAL A 1 194 ? 6.032 -1.269 12.281 1.00 97.06 194 VAL A C 1
ATOM 1505 O O . VAL A 1 194 ? 6.142 -2.164 13.120 1.00 97.06 194 VAL A O 1
ATOM 1508 N N . PHE A 1 195 ? 4.865 -0.990 11.712 1.00 98.31 195 PHE A N 1
ATOM 1509 C CA . PHE A 1 195 ? 3.691 -1.843 11.820 1.00 98.31 195 PHE A CA 1
ATOM 1510 C C . PHE A 1 195 ? 3.314 -2.324 10.422 1.00 98.31 195 PHE A C 1
ATOM 1512 O O . PHE A 1 195 ? 2.569 -1.670 9.690 1.00 98.31 195 PHE A O 1
ATOM 1519 N N . PHE A 1 196 ? 3.853 -3.482 10.058 1.00 98.75 196 PHE A N 1
ATOM 1520 C CA . PHE A 1 196 ? 3.525 -4.172 8.819 1.00 98.75 196 PHE A CA 1
ATOM 1521 C C . PHE A 1 196 ? 2.678 -5.393 9.138 1.00 98.75 196 PHE A C 1
ATOM 1523 O O . PHE A 1 196 ? 3.150 -6.333 9.778 1.00 98.75 196 PHE A O 1
ATOM 1530 N N . GLY A 1 197 ? 1.403 -5.325 8.763 1.00 98.75 197 GLY A N 1
ATOM 1531 C CA . GLY A 1 197 ? 0.395 -6.306 9.140 1.00 98.75 197 GLY A CA 1
ATOM 1532 C C . GLY A 1 197 ? -0.216 -7.010 7.938 1.00 98.75 197 GLY A C 1
ATOM 1533 O O . GLY A 1 197 ? -0.537 -6.387 6.927 1.00 98.75 197 GLY A O 1
ATOM 1534 N N . GLU A 1 198 ? -0.437 -8.307 8.073 1.00 98.94 198 GLU A N 1
ATOM 1535 C CA . GLU A 1 198 ? -1.165 -9.126 7.113 1.00 98.94 198 GLU A CA 1
ATOM 1536 C C . GLU A 1 198 ? -2.272 -9.896 7.839 1.00 98.94 198 GLU A C 1
ATOM 1538 O O . GLU A 1 198 ? -2.056 -10.425 8.929 1.00 98.94 198 GLU A O 1
ATOM 1543 N N . TYR A 1 199 ? -3.472 -9.946 7.260 1.00 98.88 199 TYR A N 1
ATOM 1544 C CA . TYR A 1 199 ? -4.608 -10.652 7.850 1.00 98.88 199 TYR A CA 1
ATOM 1545 C C . TYR A 1 199 ? -5.420 -11.392 6.794 1.00 98.88 199 TYR A C 1
ATOM 1547 O O . TYR A 1 199 ?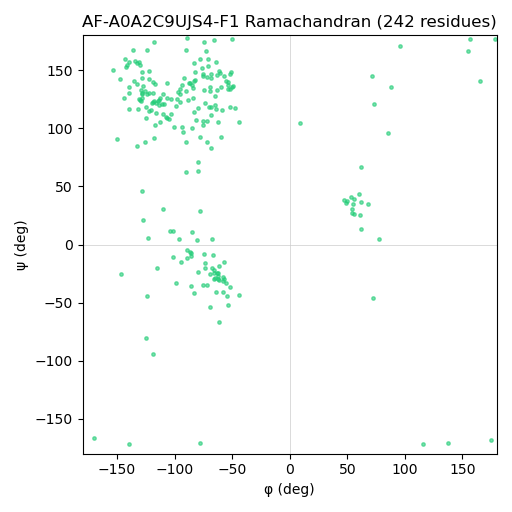 -6.036 -10.773 5.928 1.00 98.88 199 TYR A O 1
ATOM 1555 N N . LYS A 1 200 ? -5.461 -12.727 6.888 1.00 98.75 200 LYS A N 1
ATOM 1556 C CA . LYS A 1 200 ? -6.266 -13.599 6.009 1.00 98.75 200 LYS A CA 1
ATOM 1557 C C . LYS A 1 200 ? -6.092 -13.289 4.510 1.00 98.75 200 LYS A C 1
ATOM 1559 O O . LYS A 1 200 ? -7.044 -13.382 3.735 1.00 98.75 200 LYS A O 1
ATOM 1564 N N . ASN A 1 201 ? -4.876 -12.916 4.108 1.00 98.88 201 ASN A N 1
ATOM 1565 C CA . ASN A 1 201 ? -4.516 -12.809 2.698 1.00 98.88 201 ASN A CA 1
ATOM 1566 C C . ASN A 1 201 ? -4.432 -14.213 2.085 1.00 98.88 201 ASN A C 1
ATOM 1568 O O . ASN A 1 201 ? -4.192 -15.195 2.787 1.00 98.88 201 ASN A O 1
ATOM 1572 N N . THR A 1 202 ? -4.659 -14.322 0.779 1.00 98.81 202 THR A N 1
ATOM 1573 C CA . THR A 1 202 ? -4.686 -15.608 0.064 1.00 98.81 202 THR A CA 1
ATOM 1574 C C . THR A 1 202 ? -3.921 -15.529 -1.253 1.00 98.81 202 THR A C 1
ATOM 1576 O O . THR A 1 202 ? -3.598 -14.444 -1.731 1.00 98.81 202 THR A O 1
ATOM 1579 N N . GLY A 1 203 ? -3.650 -16.683 -1.861 1.00 98.50 203 GLY A N 1
ATOM 1580 C CA . GLY A 1 203 ? -2.897 -16.785 -3.110 1.00 98.50 203 GLY A CA 1
ATOM 1581 C C . GLY A 1 203 ? -1.405 -17.069 -2.894 1.00 98.50 203 GLY A C 1
ATOM 1582 O O . GLY A 1 203 ? -0.920 -17.049 -1.763 1.00 98.50 203 GLY A O 1
ATOM 1583 N N . PRO A 1 204 ? -0.668 -17.373 -3.974 1.00 98.06 204 PRO A N 1
ATOM 1584 C CA . PRO A 1 204 ? 0.714 -17.849 -3.890 1.00 98.06 204 PRO A CA 1
ATOM 1585 C C . PRO A 1 204 ? 1.708 -16.820 -3.329 1.00 98.06 204 PRO A C 1
ATOM 1587 O O . PRO A 1 204 ? 2.756 -17.212 -2.833 1.00 98.06 204 PRO A O 1
ATOM 1590 N N . GLY A 1 205 ? 1.398 -15.520 -3.379 1.00 98.38 205 GLY A N 1
ATOM 1591 C CA . GLY A 1 205 ? 2.225 -14.469 -2.773 1.00 98.38 205 GLY A CA 1
ATOM 1592 C C . GLY A 1 205 ? 1.930 -14.201 -1.297 1.00 98.38 205 GLY A C 1
ATOM 1593 O O . GLY A 1 205 ? 2.632 -13.406 -0.674 1.00 98.38 205 GLY A O 1
ATOM 1594 N N . ALA A 1 206 ? 0.896 -14.827 -0.728 1.00 98.31 206 ALA A N 1
ATOM 1595 C CA . ALA A 1 206 ? 0.417 -14.561 0.629 1.00 98.31 206 ALA A CA 1
ATOM 1596 C C . ALA A 1 206 ? 0.967 -15.531 1.691 1.00 98.31 206 ALA A C 1
ATOM 1598 O O . ALA A 1 206 ? 0.540 -15.459 2.839 1.00 98.31 206 ALA A O 1
ATOM 1599 N N . ASP A 1 207 ? 1.876 -16.445 1.329 1.00 97.56 207 ASP A N 1
ATOM 1600 C CA . ASP A 1 207 ? 2.437 -17.415 2.276 1.00 97.56 207 ASP A CA 1
ATOM 1601 C C . ASP A 1 207 ? 3.246 -16.705 3.384 1.00 97.56 207 ASP A C 1
ATOM 1603 O O . ASP A 1 207 ? 4.266 -16.068 3.090 1.00 97.56 207 ASP A O 1
ATOM 1607 N N . PRO A 1 208 ? 2.829 -16.807 4.662 1.00 97.19 208 PRO A N 1
ATOM 1608 C CA . PRO A 1 208 ? 3.517 -16.149 5.761 1.00 97.19 208 PRO A CA 1
ATOM 1609 C C . PRO A 1 208 ? 4.853 -16.809 6.131 1.00 97.19 208 PRO A C 1
ATOM 1611 O O . PRO A 1 208 ? 5.649 -16.183 6.829 1.00 97.19 208 PRO A O 1
ATOM 1614 N N . ALA A 1 209 ? 5.123 -18.046 5.697 1.00 97.50 209 ALA A N 1
ATOM 1615 C CA . ALA A 1 209 ? 6.297 -18.810 6.127 1.00 97.50 209 ALA A CA 1
ATOM 1616 C C . ALA A 1 209 ? 7.630 -18.151 5.733 1.00 97.50 209 ALA A C 1
ATOM 1618 O O . ALA A 1 209 ? 8.626 -18.307 6.438 1.00 97.50 209 ALA A O 1
ATOM 1619 N N . GLY A 1 210 ? 7.645 -17.405 4.623 1.00 96.56 210 GLY A N 1
ATOM 1620 C CA . GLY A 1 210 ? 8.825 -16.690 4.132 1.00 96.56 210 GLY A CA 1
ATOM 1621 C C . GLY A 1 210 ? 8.992 -15.269 4.673 1.00 96.56 210 GLY A C 1
ATOM 1622 O O . GLY A 1 210 ? 9.994 -14.630 4.360 1.00 96.56 210 GLY A O 1
ATOM 1623 N N . ARG A 1 211 ? 8.030 -14.751 5.449 1.00 98.50 211 ARG A N 1
ATOM 1624 C CA . ARG A 1 211 ? 8.005 -13.336 5.839 1.00 98.50 211 ARG A CA 1
ATOM 1625 C C . ARG A 1 211 ? 9.144 -12.973 6.782 1.00 98.50 211 ARG A C 1
ATOM 1627 O O . ARG A 1 211 ? 9.545 -13.746 7.653 1.00 98.50 211 ARG A O 1
ATOM 1634 N N . VAL A 1 212 ? 9.619 -11.737 6.651 1.00 98.12 212 VAL A N 1
ATOM 1635 C CA . VAL A 1 212 ? 10.539 -11.136 7.623 1.00 98.12 212 VAL A CA 1
ATOM 1636 C C . VAL A 1 212 ? 9.942 -11.143 9.033 1.00 98.12 212 VAL A C 1
ATOM 1638 O O . VAL A 1 212 ? 8.747 -10.936 9.226 1.00 98.12 212 VAL A O 1
ATOM 1641 N N . LYS A 1 213 ? 10.793 -11.333 10.047 1.00 97.50 213 LYS A N 1
ATOM 1642 C CA . LYS A 1 213 ? 10.362 -11.560 11.441 1.00 97.50 213 LYS A CA 1
ATOM 1643 C C . LYS A 1 213 ? 9.601 -10.394 12.080 1.00 97.50 213 LYS A C 1
ATOM 1645 O O . LYS A 1 213 ? 8.870 -10.611 13.038 1.00 97.50 213 LYS A O 1
ATOM 1650 N N . PHE A 1 214 ? 9.806 -9.171 11.594 1.00 97.12 214 PHE A N 1
ATOM 1651 C CA . PHE A 1 214 ? 9.120 -7.975 12.092 1.00 97.12 214 PHE A CA 1
ATOM 1652 C C . PHE A 1 214 ? 7.754 -7.736 11.423 1.00 97.12 214 PHE A C 1
ATOM 1654 O O . PHE A 1 214 ? 7.016 -6.849 11.852 1.00 97.12 214 PHE A O 1
ATOM 1661 N N . ALA A 1 215 ? 7.399 -8.511 10.391 1.00 98.00 215 ALA A N 1
ATOM 1662 C CA . ALA A 1 215 ? 6.046 -8.521 9.847 1.00 98.00 215 ALA A CA 1
ATOM 1663 C C . ALA A 1 215 ? 5.104 -9.290 10.783 1.00 98.00 215 ALA A C 1
ATOM 1665 O O . ALA A 1 215 ? 5.495 -10.260 11.434 1.00 98.00 215 ALA A O 1
ATOM 1666 N N . LYS A 1 216 ? 3.843 -8.863 10.848 1.00 98.44 216 LYS A N 1
ATOM 1667 C CA . LYS A 1 216 ? 2.847 -9.408 11.772 1.00 98.44 216 LYS A CA 1
ATOM 1668 C C . LYS A 1 216 ? 1.736 -10.113 11.010 1.00 98.44 216 LYS A C 1
ATOM 1670 O O . LYS A 1 216 ? 1.043 -9.490 10.209 1.00 98.44 216 LYS A O 1
ATOM 1675 N N . GLN A 1 217 ? 1.520 -11.386 11.323 1.00 98.62 217 GLN A N 1
ATOM 1676 C CA . GLN A 1 217 ? 0.261 -12.057 11.006 1.00 98.62 217 GLN A CA 1
ATOM 1677 C C . GLN A 1 217 ? -0.745 -11.678 12.087 1.00 98.62 217 GLN A C 1
ATOM 1679 O O . GLN A 1 217 ? -0.609 -12.088 13.238 1.00 98.62 217 GLN A O 1
ATOM 1684 N N . LEU A 1 218 ? -1.699 -10.825 11.731 1.00 98.81 218 LEU A N 1
ATOM 1685 C CA . LEU A 1 218 ? -2.621 -10.241 12.691 1.00 98.81 218 LEU A CA 1
ATOM 1686 C C . LEU A 1 218 ? -3.678 -11.262 13.116 1.00 98.81 218 LEU A C 1
ATOM 1688 O O . LEU A 1 218 ? -4.181 -12.055 12.318 1.00 98.81 218 LEU A O 1
ATOM 1692 N N . THR A 1 219 ? -4.078 -11.191 14.377 1.00 98.69 219 THR A N 1
ATOM 1693 C CA . THR A 1 219 ? -5.331 -11.778 14.848 1.00 98.69 219 THR A CA 1
ATOM 1694 C C . THR A 1 219 ? -6.525 -10.956 14.361 1.00 98.69 219 THR A C 1
ATOM 1696 O O . THR A 1 219 ? -6.395 -9.809 13.932 1.00 98.69 219 THR A O 1
ATOM 1699 N N . GLU A 1 220 ? -7.731 -11.511 14.476 1.00 98.31 220 GLU A N 1
ATOM 1700 C CA . GLU A 1 220 ? -8.954 -10.772 14.148 1.00 98.31 220 GLU A CA 1
ATOM 1701 C C . GLU A 1 220 ? -9.096 -9.480 14.967 1.00 98.31 220 GLU A C 1
ATOM 1703 O O . GLU A 1 220 ? -9.465 -8.440 14.421 1.00 98.31 220 GLU A O 1
ATOM 1708 N N . ALA A 1 221 ? -8.762 -9.527 16.260 1.00 98.44 221 ALA A N 1
ATOM 1709 C CA . ALA A 1 221 ? -8.834 -8.368 17.144 1.00 98.44 221 ALA A CA 1
ATOM 1710 C C . ALA A 1 221 ? -7.857 -7.258 16.725 1.00 98.44 221 ALA A C 1
ATOM 1712 O O . ALA A 1 221 ? -8.235 -6.087 16.721 1.00 98.44 221 ALA A O 1
ATOM 1713 N N . GLU A 1 222 ? -6.634 -7.621 16.330 1.00 98.50 222 GLU A N 1
ATOM 1714 C CA . GLU A 1 222 ? -5.620 -6.674 15.852 1.00 98.50 222 GLU A CA 1
ATOM 1715 C C . GLU A 1 222 ? -5.953 -6.108 14.469 1.00 98.50 222 GLU A C 1
ATOM 1717 O O . GLU A 1 222 ? -5.677 -4.940 14.202 1.00 98.50 222 GLU A O 1
ATOM 1722 N N . ALA A 1 223 ? -6.562 -6.909 13.592 1.00 98.62 223 ALA A N 1
ATOM 1723 C CA . ALA A 1 223 ? -6.943 -6.476 12.253 1.00 98.62 223 ALA A CA 1
ATOM 1724 C C . ALA A 1 223 ? -8.183 -5.571 12.259 1.00 98.62 223 ALA A C 1
ATOM 1726 O O . ALA A 1 223 ? -8.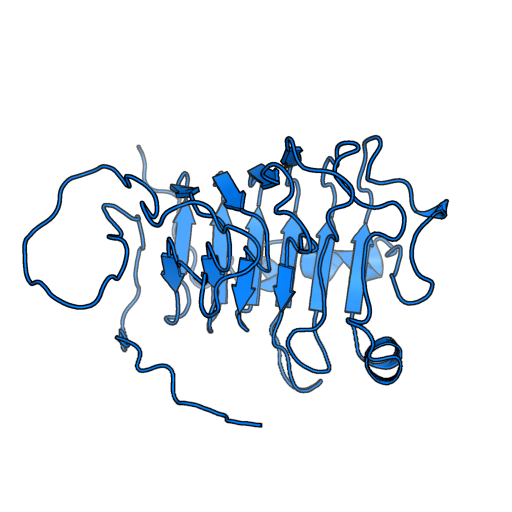265 -4.639 11.459 1.00 98.62 223 ALA A O 1
ATOM 1727 N N . LYS A 1 224 ? -9.141 -5.807 13.169 1.00 98.19 224 LYS A N 1
ATOM 1728 C CA . LYS A 1 224 ? -10.458 -5.144 13.222 1.00 98.19 224 LYS A CA 1
ATOM 1729 C C . LYS A 1 224 ? -10.439 -3.618 13.009 1.00 98.19 224 LYS A C 1
ATOM 1731 O O . LYS A 1 224 ? -11.290 -3.150 12.246 1.00 98.19 224 LYS A O 1
ATOM 1736 N N . PRO A 1 225 ? -9.519 -2.829 13.604 1.00 97.62 225 PRO A N 1
ATOM 1737 C CA . PRO A 1 225 ? -9.473 -1.380 13.396 1.00 97.62 225 PRO A CA 1
ATOM 1738 C C . PRO A 1 225 ? -9.203 -0.960 11.945 1.00 97.62 225 PRO A C 1
ATOM 1740 O O . PRO A 1 225 ? -9.596 0.137 11.561 1.00 97.62 225 PRO A O 1
ATOM 1743 N N . PHE A 1 226 ? -8.564 -1.819 11.146 1.00 98.56 226 PHE A N 1
ATOM 1744 C CA . PHE A 1 226 ? -8.142 -1.542 9.770 1.00 98.56 226 PHE A CA 1
ATOM 1745 C C . PHE A 1 226 ? -9.155 -2.010 8.712 1.00 98.56 226 PHE A C 1
ATOM 1747 O O . PHE A 1 226 ? -9.071 -1.585 7.563 1.00 98.56 226 PHE A O 1
ATOM 1754 N N . LEU A 1 227 ? -10.121 -2.864 9.070 1.00 97.94 227 LEU A N 1
ATOM 1755 C CA . LEU A 1 227 ? -10.981 -3.557 8.095 1.00 97.94 227 LEU A CA 1
ATOM 1756 C C . LEU A 1 227 ? -12.125 -2.716 7.527 1.00 97.94 227 LEU A C 1
ATOM 1758 O O . LEU A 1 227 ? -12.677 -3.055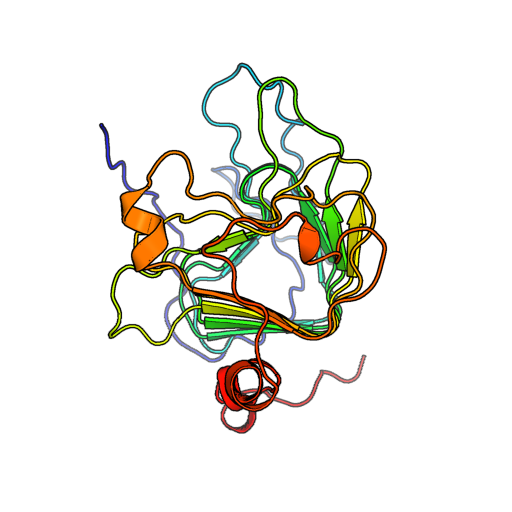 6.484 1.00 97.94 227 LEU A O 1
ATOM 1762 N N . SER A 1 228 ? -12.552 -1.677 8.241 1.00 95.06 228 SER A N 1
ATOM 1763 C CA . SER A 1 228 ? -13.802 -0.976 7.938 1.00 95.06 228 SER A CA 1
ATOM 1764 C C . SER A 1 228 ? -13.591 0.512 7.709 1.00 95.06 228 SER A C 1
ATOM 1766 O O . SER A 1 228 ? -12.580 1.089 8.109 1.00 95.06 228 SER A O 1
ATOM 1768 N N . LEU A 1 229 ? -14.623 1.166 7.167 1.00 94.69 229 LEU A N 1
ATOM 1769 C CA . LEU A 1 229 ? -14.686 2.625 7.057 1.00 94.69 229 LEU A CA 1
ATOM 1770 C C . LEU A 1 229 ? -14.537 3.334 8.416 1.00 94.69 229 LEU A C 1
ATOM 1772 O O . LEU A 1 229 ? -14.238 4.525 8.447 1.00 94.69 229 LEU A O 1
ATOM 1776 N N . GLY A 1 230 ? -14.682 2.623 9.541 1.00 95.94 230 GLY A N 1
ATOM 1777 C CA . GLY A 1 230 ? -14.359 3.143 10.868 1.00 95.94 230 GLY A CA 1
ATOM 1778 C C . GLY A 1 230 ? -12.904 3.611 11.002 1.00 95.94 230 GLY A C 1
ATOM 1779 O O . GLY A 1 230 ? -12.669 4.603 11.689 1.00 95.94 230 GLY A O 1
ATOM 1780 N N . TYR A 1 231 ? -11.954 2.988 10.286 1.00 97.94 231 TYR A N 1
ATOM 1781 C CA . TYR A 1 231 ? -10.538 3.384 10.284 1.00 97.94 231 TYR A CA 1
ATOM 1782 C C . TYR A 1 231 ? -10.363 4.866 9.928 1.00 97.94 231 TYR A C 1
ATOM 1784 O O . TYR A 1 231 ? -9.651 5.606 10.604 1.00 97.94 231 TYR A O 1
ATOM 1792 N N . ILE A 1 232 ? -11.092 5.316 8.908 1.00 96.50 232 ILE A N 1
ATOM 1793 C CA . ILE A 1 232 ? -11.067 6.685 8.377 1.00 96.50 232 ILE A CA 1
ATOM 1794 C C . ILE A 1 232 ? -12.251 7.536 8.856 1.00 96.50 232 ILE A C 1
ATOM 1796 O O . ILE A 1 232 ? -12.492 8.609 8.308 1.00 96.50 232 ILE A O 1
ATOM 1800 N N . LYS A 1 233 ? -13.024 7.068 9.848 1.00 95.88 233 LYS A N 1
ATOM 1801 C CA . LYS A 1 233 ? -14.284 7.701 10.291 1.00 95.88 233 LYS A CA 1
ATOM 1802 C C . LYS A 1 233 ? -15.237 8.002 9.122 1.00 95.88 233 LYS A C 1
ATOM 1804 O O . LYS A 1 233 ? -15.918 9.020 9.110 1.00 95.88 233 LYS A O 1
ATOM 1809 N N . GLY A 1 234 ? -15.282 7.114 8.130 1.00 91.75 234 GLY A N 1
ATOM 1810 C CA . GLY A 1 234 ? -15.947 7.342 6.849 1.00 91.75 234 GLY A CA 1
ATOM 1811 C C . GLY A 1 234 ? -17.417 7.742 6.970 1.00 91.75 234 GLY A C 1
ATOM 1812 O O . GLY A 1 234 ? -17.874 8.581 6.209 1.00 91.75 234 GLY A O 1
ATOM 1813 N N . SER A 1 235 ? -18.149 7.244 7.969 1.00 90.19 235 SER A N 1
ATOM 1814 C CA . SER A 1 235 ? -19.559 7.605 8.182 1.00 90.19 235 SER A CA 1
ATOM 1815 C C . SER A 1 235 ? -19.806 9.093 8.460 1.00 90.19 235 SER A C 1
ATOM 1817 O O . SER A 1 235 ? -20.940 9.539 8.321 1.00 90.19 235 SER A O 1
ATOM 1819 N N . SER A 1 236 ? -18.786 9.866 8.854 1.00 90.50 236 SER A N 1
ATOM 1820 C CA . SER A 1 236 ? -18.937 11.297 9.139 1.00 90.50 236 SER A CA 1
ATOM 1821 C C . SER A 1 236 ? -18.721 12.202 7.927 1.00 90.50 236 SER A C 1
ATOM 1823 O O . SER A 1 236 ? -18.962 13.401 8.038 1.00 90.50 236 SER A O 1
ATOM 1825 N N . TRP A 1 237 ? -18.194 11.681 6.815 1.00 90.56 237 TRP A N 1
ATOM 1826 C CA . TRP A 1 237 ? -17.774 12.516 5.682 1.00 90.56 237 TRP A CA 1
ATOM 1827 C C . TRP A 1 237 ? -17.949 11.869 4.306 1.00 90.56 237 TRP A C 1
ATOM 1829 O O . TRP A 1 237 ? -18.099 12.590 3.323 1.00 90.56 237 TRP A O 1
ATOM 1839 N N . LEU A 1 238 ? -17.951 10.535 4.210 1.00 87.62 238 LEU A N 1
ATOM 1840 C CA . LEU A 1 238 ? -18.224 9.844 2.957 1.00 87.62 238 LEU A CA 1
ATOM 1841 C C . LEU A 1 238 ? -19.689 10.016 2.592 1.00 87.62 238 LEU A C 1
ATOM 1843 O O . LEU A 1 238 ? -20.595 9.572 3.298 1.00 87.62 238 LEU A O 1
ATOM 1847 N N . LEU A 1 239 ? -19.899 10.645 1.447 1.00 79.25 239 LEU A N 1
ATOM 1848 C CA . LEU A 1 239 ? -21.203 10.743 0.822 1.00 79.25 239 LEU A CA 1
ATOM 1849 C C . LEU A 1 239 ? -21.469 9.464 0.008 1.00 79.25 239 LEU A C 1
ATOM 1851 O O . LEU A 1 239 ? -20.517 8.773 -0.374 1.00 79.25 239 LEU A O 1
ATOM 1855 N N . PRO A 1 240 ? -22.744 9.110 -0.242 1.00 71.31 240 PRO A N 1
ATOM 1856 C CA . PRO A 1 240 ? -23.080 7.968 -1.082 1.00 71.31 240 PRO A CA 1
ATOM 1857 C C . PRO A 1 240 ? -22.363 8.046 -2.439 1.00 71.31 240 PRO A C 1
ATOM 1859 O O . PRO A 1 240 ? -22.189 9.156 -2.956 1.00 71.31 240 PRO A O 1
ATOM 1862 N N . PRO A 1 241 ? -21.975 6.904 -3.038 1.00 62.81 241 PRO A N 1
ATOM 1863 C CA . PRO A 1 241 ? -21.387 6.901 -4.370 1.00 62.81 241 PRO A CA 1
ATOM 1864 C C . PRO A 1 241 ? -22.305 7.638 -5.357 1.00 62.81 241 PRO A C 1
ATOM 1866 O O . PRO A 1 241 ? -23.530 7.466 -5.280 1.00 62.81 241 PRO A O 1
ATOM 1869 N N . PRO A 1 242 ? -21.753 8.444 -6.281 1.00 60.25 242 PRO A N 1
ATOM 1870 C CA . PRO A 1 242 ? -22.540 9.031 -7.355 1.00 60.25 242 PRO A CA 1
ATOM 1871 C C . PRO A 1 242 ? -23.289 7.926 -8.105 1.00 60.25 242 PRO A C 1
ATOM 1873 O O . PRO A 1 242 ? -22.725 6.864 -8.371 1.00 60.25 242 PRO A O 1
ATOM 1876 N N . LYS A 1 243 ? -24.559 8.161 -8.441 1.00 64.81 243 LYS A N 1
ATOM 1877 C CA . LYS A 1 243 ? -25.278 7.276 -9.362 1.00 64.81 243 LYS A CA 1
ATOM 1878 C C . LYS A 1 243 ? -24.698 7.517 -10.756 1.00 64.81 243 LYS A C 1
ATOM 1880 O O . LYS A 1 243 ? -24.929 8.588 -11.313 1.00 64.81 243 LYS A O 1
ATOM 1885 N N . VAL A 1 244 ? -23.902 6.570 -11.242 1.00 55.75 244 VAL A N 1
ATOM 1886 C CA . VAL A 1 244 ? -23.380 6.511 -12.618 1.00 55.75 244 VAL A CA 1
ATOM 1887 C C . VAL A 1 244 ? -24.328 5.733 -13.512 1.00 55.75 244 VAL A C 1
ATOM 1889 O O . VAL A 1 244 ? -24.913 4.744 -13.013 1.00 55.75 244 VAL A O 1
#

InterPro domains:
  IPR000070 Pectinesterase, catalytic [PF01095] (52-234)
  IPR011050 Pectin lyase fold/virulence factor [SSF51126] (43-238)
  IPR012334 Pectin lyase fold [G3DSA:2.160.20.10] (28-241)
  IPR033131 Pectinesterase, Asp active site [PS00503] (93-102)

Secondary structure (DSSP, 8-state):
------------SS------S------S-------S------PPPP-SSSS--B--SEEE-SSSEEEES-EEE-SBT-EEE-SSEEEEES-EEEESSS-EEES-EEEEES-EEEEPPPPTT---EEEEE---STT---EEEEES-EEEES-SSBEEEEESSSS-EEEEES-EE-TTB-TT-B--TT-GGGGGT-EEEEES-BSTT--GGGS-TTSEE--HHHHGGGSSGGGGTGGGTPPPPP--

Nearest PDB structures (foldseek):
  1xg2-assembly1_A  TM=9.643E-01  e=5.784E-14  Solanum lycopersicum
  1gq8-assembly1_A  TM=9.265E-01  e=1.202E-12  Daucus carota
  5c1e-assembly1_A  TM=8.625E-01  e=1.138E-10  Aspergillus niger ATCC 1015
  5c1c-assembly1_A  TM=8.863E-01  e=2.770E-10  Aspergillus niger AT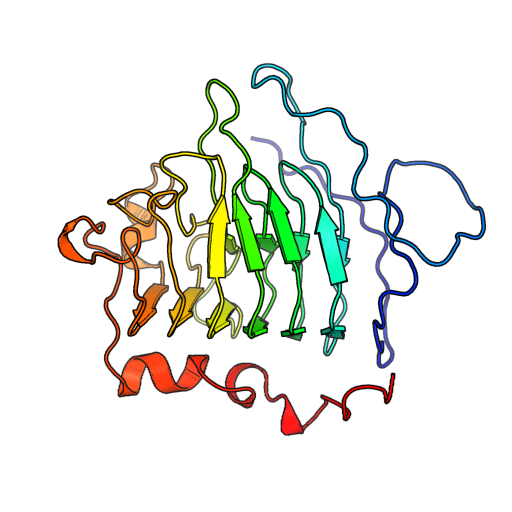CC 1015
  2nt9-assembly2_B  TM=7.938E-01  e=3.409E-08  Dickeya dadantii 3937

Sequence (244 aa):
MDKKQLNFISFSQYIVFVIVLAATAARSDDETPIPASLDGNTAPRPDGVSKLQQALALRIGGTMAAVYNVKMIGFQDTLCDDRGVHFYKDCYIEGTVDFIFGRGKSIYLQTEIHVLADVPNQLTFIAAQAREKDSEDVGYSFVHCKVDGKGKGAFLGRPWMPMPITVYSYCTMSAVVNPEGWTNNRNPESEKNVFFGEYKNTGPGADPAGRVKFAKQLTEAEAKPFLSLGYIKGSSWLLPPPKV

Mean predicted aligned error: 8.51 Å

pLDDT: mean 82.87, std 23.65, range [23.34, 98.94]

Radius of gyration: 17.21 Å; Cα contacts (8 Å, |Δi|>4): 620; chains: 1; bounding box: 48×45×40 Å

Organism: Manihot esculenta (NCBI:txid3983)

Foldseek 3Di:
DDDDDDDDDDDDDDFDAPPVQDDDWDDPDDDDDDHRDQPEFPQDADQLPDPDSATERDADADALYEYEAEEQDDAACRYALAEYFYEYENYEFEYFAQPPEYFAAYEHYQYEYEYEAYRPNDAGASHAHADADPPDLTAYFYEQYEAYYPYAAHAPHEYPYQAYAYEYEQYEHERRHHLQNYDPVPPPNSLVRYAAEYENYDYPNRDVPSHDPSYDDDDCVRCVCRHDCNSSPCVVRPDPPPDD